Protein AF-A0A238FN17-F1 (afdb_monomer_lite)

pLDDT: mean 75.38, std 16.24, range [36.53, 96.44]

Sequence (350 aa):
MILTSVNYTFTLTLNRASLSTPISTRLWHPQGSASRASHLRPWRLDWRLFPPRLVLVKEIGHLTSSQSTTQSRDASLLDRGTVSATISVEHASGTEDELTPSKRIACDYGTWTYDDREGEFWARDRCQVGCEELCRTFEGADPLPVSFVVTVQIGEDERATHLTNDRVIDEHRVMSKTIGRLRSQYRVETRRQQDPHDVHFVFNPSDRTLYANCKILRSRSSYYERVLTSGFLDQICTISEAMHTLRIDEDRPDTFQTFATALTWVHTGLIKFNSDDPSETSPDPESIYRLADQLLLDDLCAQAFEAFPASLTPSNVVRSLFSTFSCDFTPVRDFCIHFYVSHGSLKLLE

Structure (mmCIF, N/CA/C/O backbone):
data_AF-A0A238FN17-F1
#
_entry.id   AF-A0A238FN17-F1
#
loop_
_atom_site.group_PDB
_atom_site.id
_atom_site.type_symbol
_atom_site.label_atom_id
_atom_site.label_alt_id
_atom_site.label_comp_id
_atom_site.label_asym_id
_atom_site.label_entity_id
_atom_site.label_seq_id
_atom_site.pdbx_PDB_ins_code
_atom_site.Cartn_x
_atom_site.Cartn_y
_atom_site.Cartn_z
_atom_site.occupancy
_atom_site.B_iso_or_equiv
_atom_site.auth_seq_id
_atom_site.auth_comp_id
_atom_site.auth_asym_id
_atom_site.auth_atom_id
_atom_site.pdbx_PDB_model_num
ATOM 1 N N . MET A 1 1 ? -32.753 8.722 38.097 1.00 45.25 1 MET A N 1
ATOM 2 C CA . MET A 1 1 ? -33.615 7.603 38.526 1.00 45.25 1 MET A CA 1
ATOM 3 C C . MET A 1 1 ? -33.547 7.588 40.045 1.00 45.25 1 MET A C 1
ATOM 5 O O . MET A 1 1 ? -32.441 7.547 40.564 1.00 45.25 1 MET A O 1
ATOM 9 N N . ILE A 1 2 ? -34.655 7.831 40.747 1.00 45.25 2 ILE A N 1
ATOM 10 C CA . ILE A 1 2 ? -34.652 7.893 42.218 1.00 45.25 2 ILE A CA 1
ATOM 11 C C . ILE A 1 2 ? -34.812 6.453 42.703 1.00 45.25 2 ILE A C 1
ATOM 13 O O . ILE A 1 2 ? -35.878 5.879 42.511 1.00 45.25 2 ILE A O 1
ATOM 17 N N . LEU A 1 3 ? -33.755 5.874 43.272 1.00 52.28 3 LEU A N 1
ATOM 18 C CA . LEU A 1 3 ? -33.806 4.566 43.924 1.00 52.28 3 LEU A CA 1
ATOM 19 C C . LEU A 1 3 ? -34.734 4.680 45.139 1.00 52.28 3 LEU A C 1
ATOM 21 O O . LEU A 1 3 ? -34.392 5.332 46.124 1.00 52.28 3 LEU A O 1
ATOM 25 N N . THR A 1 4 ? -35.934 4.107 45.065 1.00 64.81 4 THR A N 1
ATOM 26 C CA . THR A 1 4 ? -36.876 4.094 46.190 1.00 64.81 4 THR A CA 1
ATOM 27 C C . THR A 1 4 ? -36.745 2.776 46.941 1.00 64.81 4 THR A C 1
ATOM 29 O O . THR A 1 4 ? -37.545 1.863 46.740 1.00 64.81 4 THR A O 1
ATOM 32 N N . SER A 1 5 ? -35.724 2.651 47.789 1.00 73.25 5 SER A N 1
ATOM 33 C CA . SER A 1 5 ? -35.718 1.603 48.809 1.00 73.25 5 SER A CA 1
ATOM 34 C C . SER A 1 5 ? -36.581 2.040 49.995 1.00 73.25 5 SER A C 1
ATOM 36 O O . SER A 1 5 ? -36.622 3.216 50.365 1.00 73.25 5 SER A O 1
ATOM 38 N N . VAL A 1 6 ? -37.321 1.097 50.575 1.00 79.75 6 VAL A N 1
ATOM 39 C CA . VAL A 1 6 ? -38.110 1.318 51.792 1.00 79.75 6 VAL A CA 1
ATOM 40 C C . VAL A 1 6 ? -37.617 0.356 52.861 1.00 79.75 6 VAL A C 1
ATOM 42 O O . VAL A 1 6 ? -37.578 -0.855 52.639 1.00 79.75 6 VAL A O 1
ATOM 45 N N . ASN A 1 7 ? -37.269 0.901 54.025 1.00 81.56 7 ASN A N 1
ATOM 46 C CA . ASN A 1 7 ? -36.821 0.127 55.177 1.00 81.56 7 ASN A CA 1
ATOM 47 C C . ASN A 1 7 ? -37.987 -0.106 56.137 1.00 81.56 7 ASN A C 1
ATOM 49 O O . ASN A 1 7 ? -38.666 0.839 56.543 1.00 81.56 7 ASN A O 1
ATOM 53 N N . TYR A 1 8 ? -38.191 -1.364 56.513 1.00 82.88 8 TYR A N 1
ATOM 54 C CA . TYR A 1 8 ? -39.139 -1.787 57.534 1.00 82.88 8 TYR A CA 1
ATOM 55 C C . TYR A 1 8 ? -38.371 -2.399 58.696 1.00 82.88 8 TYR A C 1
ATOM 57 O O . TYR A 1 8 ? -37.615 -3.341 58.494 1.00 82.88 8 TYR A O 1
ATOM 65 N N . THR A 1 9 ? -38.582 -1.907 59.911 1.00 81.69 9 THR A N 1
ATOM 66 C CA . THR A 1 9 ? -37.935 -2.465 61.104 1.00 81.69 9 THR A CA 1
ATOM 67 C C . THR A 1 9 ? -38.971 -3.161 61.975 1.00 81.69 9 THR A C 1
ATOM 69 O O . THR A 1 9 ? -40.008 -2.587 62.315 1.00 81.69 9 T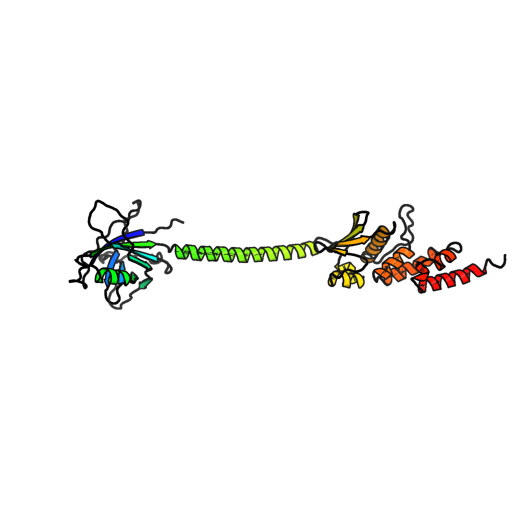HR A O 1
ATOM 72 N N . PHE A 1 10 ? -38.672 -4.406 62.330 1.00 84.25 10 PHE A N 1
ATOM 73 C CA . PHE A 1 10 ? -39.463 -5.278 63.184 1.00 84.25 10 PHE A CA 1
ATOM 74 C C . PHE A 1 10 ? -38.642 -5.634 64.421 1.00 84.25 10 PHE A C 1
ATOM 76 O O . PHE A 1 10 ? -37.441 -5.865 64.330 1.00 84.25 10 PHE A O 1
ATOM 83 N N . THR A 1 11 ? -39.283 -5.738 65.578 1.00 81.06 11 THR A N 1
ATOM 84 C CA . THR A 1 11 ? -38.668 -6.365 66.755 1.00 81.06 11 THR A CA 1
ATOM 85 C C . THR A 1 11 ? -39.180 -7.796 66.850 1.00 81.06 11 THR A C 1
ATOM 87 O O . THR A 1 11 ? -40.388 -8.012 66.810 1.00 81.06 11 THR A O 1
ATOM 90 N N . LEU A 1 12 ? -38.272 -8.765 66.938 1.00 83.31 12 LEU A N 1
ATOM 91 C CA . LEU A 1 12 ? -38.569 -10.185 67.087 1.00 83.31 12 LEU A CA 1
ATOM 92 C C . LEU A 1 12 ? -38.039 -10.660 68.439 1.00 83.31 12 LEU A C 1
ATOM 94 O O . LEU A 1 12 ? -36.832 -10.798 68.621 1.00 83.31 12 LEU A O 1
ATOM 98 N N . THR A 1 13 ? -38.934 -10.945 69.378 1.00 81.56 13 THR A N 1
ATOM 99 C CA . THR A 1 13 ? -38.563 -11.541 70.666 1.00 81.56 13 THR A CA 1
ATOM 100 C C . THR A 1 13 ? -38.803 -13.044 70.623 1.00 81.56 13 THR A C 1
ATOM 102 O O . THR A 1 13 ? -39.931 -13.499 70.420 1.00 81.56 13 THR A O 1
ATOM 105 N N . LEU A 1 14 ? -37.737 -13.822 70.816 1.00 81.19 14 LEU A N 1
ATOM 106 C CA . LEU A 1 14 ? -37.798 -15.279 70.857 1.00 81.19 14 LEU A CA 1
ATOM 107 C C . LEU A 1 14 ? -37.695 -15.762 72.306 1.00 81.19 14 LEU A C 1
ATOM 109 O O . LEU A 1 14 ? -36.810 -15.362 73.065 1.00 81.19 14 LEU A O 1
ATOM 113 N N . ASN A 1 15 ? -38.609 -16.652 72.686 1.00 80.25 15 ASN A N 1
ATOM 114 C CA . ASN A 1 15 ? -38.601 -17.326 73.977 1.00 80.25 15 ASN A CA 1
ATOM 115 C C . ASN A 1 15 ? -38.473 -18.836 73.745 1.00 80.25 15 ASN A C 1
ATOM 117 O O . ASN A 1 15 ? -39.231 -19.425 72.975 1.00 80.25 15 ASN A O 1
ATOM 121 N N . ARG A 1 16 ? -37.512 -19.467 74.427 1.00 74.75 16 ARG A N 1
ATOM 122 C CA . ARG A 1 16 ? -37.193 -20.895 74.274 1.00 74.75 16 ARG A CA 1
ATOM 123 C C . ARG A 1 16 ? -38.343 -21.792 74.719 1.00 74.75 16 ARG A C 1
ATOM 125 O O . ARG A 1 16 ? -38.491 -22.883 74.185 1.00 74.75 16 ARG A O 1
ATOM 132 N N . ALA A 1 17 ? -39.179 -21.321 75.646 1.00 73.81 17 ALA A N 1
ATOM 133 C CA . ALA A 1 17 ? -40.370 -22.040 76.091 1.00 73.81 17 ALA A CA 1
ATOM 134 C C . ALA A 1 17 ? -41.528 -21.981 75.075 1.00 73.81 17 ALA A C 1
ATOM 136 O O . ALA A 1 17 ? -42.415 -22.829 75.111 1.00 73.81 17 ALA A O 1
ATOM 137 N N . SER A 1 18 ? -41.530 -21.003 74.161 1.00 66.44 18 SER A N 1
ATOM 138 C CA . SER A 1 18 ? -42.627 -20.749 73.218 1.00 66.44 18 SER A CA 1
ATOM 139 C C . SER A 1 18 ? -42.102 -20.532 71.801 1.00 66.44 18 SER A C 1
ATOM 141 O O . SER A 1 18 ? -42.370 -19.522 71.151 1.00 66.44 18 SER A O 1
ATOM 143 N N . LEU A 1 19 ? -41.345 -21.511 71.316 1.00 64.50 19 LEU A N 1
ATOM 144 C CA . LEU A 1 19 ? -40.801 -21.531 69.961 1.00 64.50 19 LEU A CA 1
ATOM 145 C C . LEU A 1 19 ? -41.894 -21.458 68.867 1.00 64.50 19 LEU A C 1
ATOM 147 O O . LEU A 1 19 ? -41.616 -21.056 67.743 1.00 64.50 19 LEU A O 1
ATOM 151 N N . SER A 1 20 ? -43.147 -21.806 69.172 1.00 55.75 20 SER A N 1
ATOM 152 C CA . SER A 1 20 ? -44.228 -21.910 68.183 1.00 55.75 20 SER A CA 1
ATOM 153 C C . SER A 1 20 ? -44.938 -20.599 67.827 1.00 55.75 20 SER A C 1
ATOM 155 O O . SER A 1 20 ? -45.598 -20.556 66.790 1.00 55.75 20 SER A O 1
ATOM 157 N N . THR A 1 21 ? -44.826 -19.537 68.631 1.00 56.50 21 THR A N 1
ATOM 158 C CA . THR A 1 21 ? -45.567 -18.283 68.394 1.00 56.50 21 THR A CA 1
ATOM 159 C C . THR A 1 21 ? -44.722 -17.061 68.751 1.00 56.50 21 THR A C 1
ATOM 161 O O . THR A 1 21 ? -44.503 -16.820 69.941 1.00 56.50 21 THR A O 1
ATOM 164 N N . PRO A 1 22 ? -44.250 -16.274 67.764 1.00 57.53 22 PRO A N 1
ATOM 165 C CA . PRO A 1 22 ? -43.537 -15.032 68.040 1.00 57.53 22 PRO A CA 1
ATOM 166 C C . PRO A 1 22 ? -44.461 -14.042 68.758 1.00 57.53 22 PRO A C 1
ATOM 168 O O . PRO A 1 22 ? -45.602 -13.817 68.350 1.00 57.53 22 PRO A O 1
ATOM 171 N N . ILE A 1 23 ? -43.963 -13.450 69.843 1.00 54.94 23 ILE A N 1
ATOM 172 C CA . ILE A 1 23 ? -44.706 -12.476 70.642 1.00 54.94 23 ILE A CA 1
ATOM 173 C C . ILE A 1 23 ? -44.399 -11.086 70.069 1.00 54.94 23 ILE A C 1
ATOM 175 O O . ILE A 1 23 ? -43.435 -10.441 70.460 1.00 54.94 23 ILE A O 1
ATOM 179 N N . SER A 1 24 ? -45.264 -10.650 69.147 1.00 52.16 24 SER A N 1
ATOM 180 C CA . SER A 1 24 ? -45.403 -9.284 68.608 1.00 52.16 24 SER A CA 1
ATOM 181 C C . SER A 1 24 ? -44.347 -8.789 67.605 1.00 52.16 24 SER A C 1
ATOM 183 O O . SER A 1 24 ? -43.167 -8.683 67.908 1.00 52.16 24 SER A O 1
ATOM 185 N N . THR A 1 25 ? -44.818 -8.363 66.427 1.00 55.56 25 THR A N 1
ATOM 186 C CA . THR A 1 25 ? -44.086 -7.548 65.444 1.00 55.56 25 THR A CA 1
ATOM 187 C C . THR A 1 25 ? -44.683 -6.142 65.426 1.00 55.56 25 THR A C 1
ATOM 189 O O . THR A 1 25 ? -45.716 -5.915 64.796 1.00 55.56 25 THR A O 1
ATOM 192 N N . ARG A 1 26 ? -44.065 -5.178 66.119 1.00 54.59 26 ARG A N 1
ATOM 193 C CA . ARG A 1 26 ? -44.419 -3.756 65.965 1.00 54.59 26 ARG A CA 1
ATOM 194 C C . ARG A 1 26 ? -43.697 -3.200 64.738 1.00 54.59 26 ARG A C 1
ATOM 196 O O . ARG A 1 26 ? -42.472 -3.230 64.689 1.00 54.59 26 ARG A O 1
ATOM 203 N N . LEU A 1 27 ? -44.464 -2.717 63.763 1.00 60.03 27 LEU A N 1
ATOM 204 C CA . LEU A 1 27 ? -43.958 -2.011 62.587 1.00 60.03 27 LEU A CA 1
ATOM 205 C C . LEU A 1 27 ? -43.565 -0.586 62.999 1.00 60.03 27 LEU A C 1
ATOM 207 O O . LEU A 1 27 ? -44.426 0.176 63.441 1.00 60.03 27 LEU A O 1
ATOM 211 N N . TRP A 1 28 ? -42.298 -0.210 62.843 1.00 56.81 28 TRP A N 1
ATOM 212 C CA . TRP A 1 28 ? -41.909 1.200 62.910 1.00 56.81 28 TRP A CA 1
ATOM 213 C C . TRP A 1 28 ? -42.107 1.857 61.539 1.00 56.81 28 TRP A C 1
ATOM 215 O O . TRP A 1 28 ? -41.780 1.270 60.506 1.00 56.81 28 TRP A O 1
ATOM 225 N N . HIS A 1 29 ? -42.701 3.056 61.526 1.00 58.28 29 HIS A N 1
ATOM 226 C CA . HIS A 1 29 ? -42.936 3.833 60.305 1.00 58.28 29 HIS A CA 1
ATOM 227 C C . HIS A 1 29 ? -41.623 4.065 59.534 1.00 58.28 29 HIS A C 1
ATOM 229 O O . HIS A 1 29 ? -40.584 4.269 60.165 1.00 58.28 29 HIS A O 1
ATOM 235 N N . PRO A 1 30 ? -41.655 4.090 58.187 1.00 57.06 30 PRO A N 1
ATOM 236 C CA . PRO A 1 30 ? -40.466 4.357 57.390 1.00 57.06 30 PRO A CA 1
ATOM 237 C C . PRO A 1 30 ? -39.886 5.727 57.751 1.00 57.06 30 PRO A C 1
ATOM 239 O O . PRO A 1 30 ? -40.575 6.746 57.673 1.00 57.06 30 PRO A O 1
ATOM 242 N N . GLN A 1 31 ? -38.609 5.758 58.128 1.00 53.78 31 GLN A N 1
ATOM 243 C CA . GLN A 1 31 ? -37.845 6.998 58.226 1.00 53.78 31 GLN A CA 1
ATOM 244 C C . GLN A 1 31 ? -37.556 7.499 56.803 1.00 53.78 31 GLN A C 1
ATOM 246 O O . GLN A 1 31 ? -36.608 7.074 56.154 1.00 53.78 31 GLN A O 1
ATOM 251 N N . GLY A 1 32 ? -38.421 8.374 56.290 1.00 56.16 32 GLY A N 1
ATOM 252 C CA . GLY A 1 32 ? -38.275 9.016 54.985 1.00 56.16 32 GLY A CA 1
ATOM 253 C C . GLY A 1 32 ? -39.271 10.164 54.840 1.00 56.16 32 GLY A C 1
ATOM 254 O O . GLY A 1 32 ? -40.379 10.093 55.367 1.00 56.16 32 GLY A O 1
ATOM 255 N N . SER A 1 33 ? -38.869 11.252 54.176 1.00 51.12 33 SER A N 1
ATOM 256 C CA . SER A 1 33 ? -39.640 12.499 54.091 1.00 51.12 33 SER A CA 1
ATOM 257 C C . SER A 1 33 ? -41.077 12.253 53.608 1.00 51.12 33 SER A C 1
ATOM 259 O O . SER A 1 33 ? -41.319 11.849 52.468 1.00 51.12 33 SER A O 1
ATOM 261 N N . ALA A 1 34 ? -42.024 12.481 54.513 1.00 48.22 34 ALA A N 1
ATOM 262 C CA . ALA A 1 34 ? -43.421 12.116 54.385 1.00 48.22 34 ALA A CA 1
ATOM 263 C C . ALA A 1 34 ? -44.200 13.148 53.558 1.00 48.22 34 ALA A C 1
ATOM 265 O O . ALA A 1 34 ? -44.580 14.202 54.057 1.00 48.22 34 ALA A O 1
ATOM 266 N N . SER A 1 35 ? -44.497 12.827 52.299 1.00 49.47 35 SER A N 1
ATOM 267 C CA . SER A 1 35 ? -45.594 13.488 51.568 1.00 49.47 35 SER A CA 1
ATOM 268 C C . SER A 1 35 ? -46.470 12.535 50.742 1.00 49.47 35 SER A C 1
ATOM 270 O O . SER A 1 35 ? -47.445 12.970 50.138 1.00 49.47 35 SER A O 1
ATOM 272 N N . ARG A 1 36 ? -46.192 11.220 50.749 1.00 52.03 36 ARG A N 1
ATOM 273 C CA . ARG A 1 36 ? -46.950 10.209 49.974 1.00 52.03 36 ARG A CA 1
ATOM 274 C C . ARG A 1 36 ? -47.289 8.906 50.721 1.00 52.03 36 ARG A C 1
ATOM 276 O O . ARG A 1 36 ? -47.724 7.941 50.103 1.00 52.03 36 ARG A O 1
ATOM 283 N N . ALA A 1 37 ? -47.122 8.853 52.043 1.00 50.56 37 ALA A N 1
ATOM 284 C CA . ALA A 1 37 ? -47.180 7.609 52.827 1.00 50.56 37 ALA A CA 1
ATOM 285 C C . ALA A 1 37 ? -48.594 7.036 53.111 1.00 50.56 37 ALA A C 1
ATOM 287 O O . ALA A 1 37 ? -48.730 6.149 53.950 1.00 50.56 37 ALA A O 1
ATOM 288 N N . SER A 1 38 ? -49.652 7.476 52.420 1.00 50.41 38 SER A N 1
ATOM 289 C CA . SER A 1 38 ? -51.041 7.035 52.664 1.00 50.41 38 SER A CA 1
ATOM 290 C C . SER A 1 38 ? -51.363 5.600 52.211 1.00 50.41 38 SER A C 1
ATOM 292 O O . SER A 1 38 ? -52.500 5.159 52.359 1.00 50.41 38 SER A O 1
ATOM 294 N N . HIS A 1 39 ? -50.393 4.854 51.671 1.00 56.84 39 HIS A N 1
ATOM 295 C CA . HIS A 1 39 ? -50.611 3.510 51.114 1.00 56.84 39 HIS A CA 1
ATOM 296 C C . HIS A 1 39 ? -49.591 2.461 51.574 1.00 56.84 39 HIS A C 1
ATOM 298 O O . HIS A 1 39 ? -49.359 1.477 50.867 1.00 56.84 39 HIS A O 1
ATOM 304 N N . LEU A 1 40 ? -48.969 2.643 52.743 1.00 61.56 40 LEU A N 1
ATOM 305 C CA . LEU A 1 40 ? -48.105 1.604 53.302 1.00 61.56 40 LEU A CA 1
ATOM 306 C C . LEU A 1 40 ? -48.960 0.387 53.656 1.00 61.56 40 LEU A C 1
ATOM 308 O O . LEU A 1 40 ? -49.767 0.414 54.583 1.00 61.56 40 LEU A O 1
ATOM 312 N N . ARG A 1 41 ? -48.812 -0.673 52.860 1.00 66.44 41 ARG A N 1
ATOM 313 C CA . ARG A 1 41 ? -49.484 -1.943 53.116 1.00 66.44 41 ARG A CA 1
ATOM 314 C C . ARG A 1 41 ? -48.887 -2.573 54.379 1.00 66.44 41 ARG A C 1
ATOM 316 O O . ARG A 1 41 ? -47.669 -2.500 54.553 1.00 66.44 41 ARG A O 1
ATOM 323 N N . PRO A 1 42 ? -49.710 -3.185 55.244 1.00 77.62 42 PRO A N 1
ATOM 324 C CA . PRO A 1 42 ? -49.201 -3.897 56.401 1.00 77.62 42 PRO A CA 1
ATOM 325 C C . PRO A 1 42 ? -48.333 -5.074 55.942 1.00 77.62 42 PRO A C 1
ATOM 327 O O . PRO A 1 42 ? -48.708 -5.857 55.066 1.00 77.62 42 PRO A O 1
ATOM 330 N N . TRP A 1 43 ? -47.141 -5.169 56.520 1.00 81.44 43 TRP A N 1
ATOM 331 C CA . TRP A 1 43 ? -46.245 -6.306 56.365 1.00 81.44 43 TRP A CA 1
ATOM 332 C C . TRP A 1 43 ? -46.166 -7.033 57.698 1.00 81.44 43 TRP A C 1
ATOM 334 O O . TRP A 1 43 ? -46.050 -6.398 58.747 1.00 81.44 43 TRP A O 1
ATOM 344 N N . ARG A 1 44 ? -46.199 -8.361 57.646 1.00 83.56 44 ARG A N 1
ATOM 345 C CA . ARG A 1 44 ? -46.025 -9.235 58.802 1.00 83.56 44 ARG A CA 1
ATOM 346 C C . ARG A 1 44 ? -44.751 -10.043 58.637 1.00 83.56 44 ARG A C 1
ATOM 348 O O . ARG A 1 44 ? -44.465 -10.522 57.545 1.00 83.56 44 ARG A O 1
ATOM 355 N N . LEU A 1 45 ? -43.994 -10.207 59.712 1.00 85.12 45 LEU A N 1
ATOM 356 C CA . LEU A 1 45 ? -42.798 -11.039 59.730 1.00 85.12 45 LEU A CA 1
ATOM 357 C C . LEU A 1 45 ? -43.097 -12.320 60.519 1.00 85.12 45 LEU A C 1
ATOM 359 O O . LEU A 1 45 ? -43.316 -12.270 61.725 1.00 85.12 45 LEU A O 1
ATOM 363 N N . ASP A 1 46 ? -43.109 -13.460 59.834 1.00 85.06 46 ASP A N 1
ATOM 364 C CA . ASP A 1 46 ? -43.348 -14.776 60.424 1.00 85.06 46 ASP A CA 1
ATOM 365 C C . ASP A 1 46 ? -42.018 -15.507 60.646 1.00 85.06 46 ASP A C 1
ATOM 367 O O . ASP A 1 46 ? -41.195 -15.619 59.739 1.00 85.06 46 ASP A O 1
ATOM 371 N N . TRP A 1 47 ? -41.823 -16.073 61.835 1.00 85.75 47 TRP A N 1
ATOM 372 C CA . TRP A 1 47 ? -40.697 -16.960 62.137 1.00 85.75 47 TRP A CA 1
ATOM 373 C C . TRP A 1 47 ? -41.109 -18.428 61.979 1.00 85.75 47 TRP A C 1
ATOM 375 O O . TRP A 1 47 ? -42.176 -18.833 62.444 1.00 85.75 47 TRP A O 1
ATOM 385 N N . ARG A 1 48 ? -40.267 -19.249 61.343 1.00 84.44 48 ARG A N 1
ATOM 386 C CA . ARG A 1 48 ? -40.445 -20.708 61.258 1.00 84.44 48 ARG A CA 1
ATOM 387 C C . ARG A 1 48 ? -39.167 -21.399 61.702 1.00 84.44 48 ARG A C 1
ATOM 389 O O . ARG A 1 48 ? -38.101 -20.979 61.285 1.00 84.44 48 ARG A O 1
ATOM 396 N N . LEU A 1 49 ? -39.285 -22.472 62.485 1.00 81.12 49 LEU A N 1
ATOM 397 C CA . LEU A 1 49 ? -38.135 -23.223 63.013 1.00 81.12 49 LEU A CA 1
ATOM 398 C C . LEU A 1 49 ? -37.633 -24.348 62.115 1.00 81.12 49 LEU A C 1
ATOM 400 O O . LEU A 1 49 ? -36.452 -24.667 62.152 1.00 81.12 49 LEU A O 1
ATOM 404 N N . PHE A 1 50 ? -38.512 -24.962 61.324 1.00 82.94 50 PHE A N 1
ATOM 405 C CA . PHE A 1 50 ? -38.172 -26.159 60.557 1.00 82.94 50 PHE A CA 1
ATOM 406 C C . PHE A 1 50 ? -38.598 -26.007 59.086 1.00 82.94 50 PHE A C 1
ATOM 408 O O . PHE A 1 50 ? -39.785 -26.147 58.768 1.00 82.94 50 PHE A O 1
ATOM 415 N N . PRO A 1 51 ? -37.659 -25.694 58.169 1.00 84.94 51 PRO A N 1
ATOM 416 C CA . PRO A 1 51 ? -36.312 -25.155 58.431 1.00 84.94 51 PRO A CA 1
ATOM 417 C C . PRO A 1 51 ? -36.360 -23.731 59.031 1.00 84.94 51 PRO A C 1
ATOM 419 O O . PRO A 1 51 ? -37.398 -23.070 58.887 1.00 84.94 51 PRO A O 1
ATOM 422 N N . PRO A 1 52 ? -35.275 -23.257 59.680 1.00 82.50 52 PRO A N 1
ATOM 423 C CA . PRO A 1 52 ? -35.220 -21.946 60.318 1.00 82.50 52 PRO A CA 1
ATOM 424 C C . PRO A 1 52 ? -35.214 -20.813 59.291 1.00 82.50 52 PRO A C 1
ATOM 426 O O . PRO A 1 52 ? -34.255 -20.642 58.535 1.00 82.50 52 PRO A O 1
ATOM 429 N N . ARG A 1 53 ? -36.301 -20.040 59.244 1.00 85.81 53 ARG A N 1
ATOM 430 C CA . ARG A 1 53 ? -36.494 -18.968 58.258 1.00 85.81 53 ARG A CA 1
ATOM 431 C C . ARG A 1 53 ? -37.382 -17.849 58.775 1.00 85.81 53 ARG A C 1
ATOM 433 O O . ARG A 1 53 ? -38.375 -18.092 59.465 1.00 85.81 53 ARG A O 1
ATOM 440 N N . LEU A 1 54 ? -37.059 -16.638 58.340 1.00 85.50 54 LEU A N 1
ATOM 441 C CA . LEU A 1 54 ? -37.945 -15.484 58.418 1.00 85.50 54 LEU A CA 1
ATOM 442 C C . LEU A 1 54 ? -38.751 -15.387 57.127 1.00 85.50 54 LEU A C 1
ATOM 444 O O . LEU A 1 54 ? -38.205 -15.509 56.032 1.00 85.50 54 LEU A O 1
ATOM 448 N N . VAL A 1 55 ? -40.059 -15.193 57.257 1.00 84.25 55 VAL A N 1
ATOM 449 C CA . VAL A 1 55 ? -40.988 -15.063 56.139 1.00 84.25 55 VAL A CA 1
ATOM 450 C C . VAL A 1 55 ? -41.687 -13.719 56.249 1.00 84.25 55 VAL A C 1
ATOM 452 O O . VAL A 1 55 ? -42.555 -13.532 57.096 1.00 84.25 55 VAL A O 1
ATOM 455 N N . LEU A 1 56 ? -41.328 -12.781 55.381 1.00 84.81 56 LEU A N 1
ATOM 456 C CA . LEU A 1 56 ? -42.069 -11.537 55.245 1.00 84.81 56 LEU A CA 1
ATOM 457 C C . LEU A 1 56 ? -43.321 -11.803 54.405 1.00 84.81 56 LEU A C 1
ATOM 459 O O . LEU A 1 56 ? -43.234 -12.273 53.269 1.00 84.81 56 LEU A O 1
ATOM 463 N N . VAL A 1 57 ? -44.482 -11.518 54.978 1.00 83.44 57 VAL A N 1
ATOM 464 C CA . VAL A 1 57 ? -45.799 -11.725 54.387 1.00 83.44 57 VAL A CA 1
ATOM 465 C C . VAL A 1 57 ? -46.453 -10.372 54.180 1.00 83.44 57 VAL A C 1
ATOM 467 O O . VAL A 1 57 ? -46.617 -9.589 55.115 1.00 83.44 57 VAL A O 1
ATOM 470 N N . LYS A 1 58 ? -46.861 -10.103 52.945 1.00 82.12 58 LYS A N 1
ATOM 471 C CA . LYS A 1 58 ? -47.689 -8.941 52.634 1.00 82.12 58 LYS A CA 1
ATOM 472 C C . LYS A 1 58 ? -49.116 -9.207 53.095 1.00 82.12 58 LYS A C 1
ATOM 474 O O . LYS A 1 58 ? -49.765 -10.120 52.580 1.00 82.12 58 LYS A O 1
ATOM 479 N N . GLU A 1 59 ? -49.621 -8.425 54.041 1.00 76.88 59 GLU A N 1
ATOM 480 C CA . GLU A 1 59 ? -51.028 -8.509 54.415 1.00 76.88 59 GLU A CA 1
ATOM 481 C C . GLU A 1 59 ? -51.857 -7.752 53.378 1.00 76.88 59 GLU A C 1
ATOM 483 O O . GLU A 1 59 ? -51.767 -6.533 53.206 1.00 76.88 59 GLU A O 1
ATOM 488 N N . ILE A 1 60 ? -52.670 -8.499 52.636 1.00 73.56 60 ILE A N 1
ATOM 489 C CA . ILE A 1 60 ? -53.726 -7.908 51.827 1.00 73.56 60 ILE A CA 1
ATOM 490 C C . ILE A 1 60 ? -54.833 -7.561 52.815 1.00 73.56 60 ILE A C 1
ATOM 492 O O . ILE A 1 60 ? -55.531 -8.450 53.297 1.00 73.56 60 ILE A O 1
ATOM 496 N N . GLY A 1 61 ? -54.935 -6.281 53.179 1.00 65.38 61 GLY A N 1
ATOM 497 C CA . GLY A 1 61 ? -56.006 -5.814 54.053 1.00 65.38 61 GLY A CA 1
ATOM 498 C C . GLY A 1 61 ? -57.362 -6.265 53.512 1.00 65.38 61 GLY A C 1
ATOM 499 O O . GLY A 1 61 ? -57.591 -6.208 52.302 1.00 65.38 61 GLY A O 1
ATOM 500 N N . HIS A 1 62 ? -58.245 -6.723 54.403 1.00 56.00 62 HIS A N 1
ATOM 501 C CA . HIS A 1 62 ? -59.637 -7.014 54.078 1.00 56.00 62 HIS A CA 1
ATOM 502 C C . HIS A 1 62 ? -60.290 -5.737 53.543 1.00 56.00 62 HIS A C 1
ATOM 504 O O . HIS A 1 62 ? -60.783 -4.909 54.307 1.00 56.00 62 HIS A O 1
ATOM 510 N N . LEU A 1 63 ? -60.284 -5.559 52.223 1.00 54.31 63 LEU A N 1
ATOM 511 C CA . LEU A 1 63 ? -61.204 -4.640 51.581 1.00 54.31 63 LEU A CA 1
ATOM 512 C C . LEU A 1 63 ? -62.589 -5.225 51.847 1.00 54.31 63 LEU A C 1
ATOM 514 O O . LEU A 1 63 ? -62.958 -6.263 51.298 1.00 54.31 63 LEU A O 1
ATOM 518 N N . THR A 1 64 ? -63.309 -4.616 52.785 1.00 47.94 64 THR A N 1
ATOM 519 C CA . THR A 1 64 ? -64.703 -4.938 53.067 1.00 47.94 64 THR A CA 1
ATOM 520 C C . THR A 1 64 ? -65.464 -4.919 51.743 1.00 47.94 64 THR A C 1
ATOM 522 O O . THR A 1 64 ? -65.371 -3.973 50.962 1.00 47.94 64 THR A O 1
ATOM 525 N N . SER A 1 65 ? -66.151 -6.019 51.441 1.00 48.00 65 SER A N 1
ATOM 526 C CA . SER A 1 65 ? -66.643 -6.365 50.103 1.00 48.00 65 SER A CA 1
ATOM 527 C C . SER A 1 65 ? -67.851 -5.540 49.626 1.00 48.00 65 SER A C 1
ATOM 529 O O . SER A 1 65 ? -68.732 -6.078 48.961 1.00 48.00 65 SER A O 1
ATOM 531 N N . SER A 1 66 ? -67.949 -4.256 49.969 1.00 44.47 66 SER A N 1
ATOM 532 C CA . SER A 1 66 ? -69.107 -3.419 49.629 1.00 44.47 66 SER A CA 1
ATOM 533 C C . SER A 1 66 ? -68.874 -2.415 48.497 1.00 44.47 66 SER A C 1
ATOM 535 O O . SER A 1 66 ? -69.779 -1.645 48.192 1.00 44.47 66 SER A O 1
ATOM 537 N N . GLN A 1 67 ? -67.724 -2.431 47.815 1.00 44.81 67 GLN A N 1
ATOM 538 C CA . GLN A 1 67 ? -67.506 -1.603 46.618 1.00 44.81 67 GLN A CA 1
ATOM 539 C C . GLN A 1 67 ? -66.964 -2.425 45.446 1.00 44.81 67 GLN A C 1
ATOM 541 O O . GLN A 1 67 ? -65.807 -2.323 45.047 1.00 44.81 67 GLN A O 1
ATOM 546 N N . SER A 1 68 ? -67.832 -3.255 44.872 1.00 48.31 68 SER A N 1
ATOM 547 C CA . SER A 1 68 ? -67.615 -3.864 43.564 1.00 48.31 68 SER A CA 1
ATOM 548 C C . SER A 1 68 ? -68.032 -2.888 42.462 1.00 48.31 68 SER A C 1
ATOM 550 O O . SER A 1 68 ? -69.179 -2.912 42.031 1.00 48.31 68 SER A O 1
ATOM 552 N N . THR A 1 69 ? -67.107 -2.060 41.977 1.00 44.97 69 THR A N 1
ATOM 553 C CA . THR A 1 69 ? -67.183 -1.540 40.600 1.00 44.97 69 THR A CA 1
ATOM 554 C C . THR A 1 69 ? -65.814 -1.041 40.147 1.00 44.97 69 THR A C 1
ATOM 556 O O . THR A 1 69 ? -65.296 -0.056 40.663 1.00 44.97 69 THR A O 1
ATOM 559 N N . THR A 1 70 ? -65.250 -1.741 39.155 1.00 50.66 70 THR A N 1
ATOM 560 C CA . THR A 1 70 ? -64.159 -1.282 38.272 1.00 50.66 70 THR A CA 1
ATOM 561 C C . THR A 1 70 ? -62.901 -0.757 38.971 1.00 50.66 70 THR A C 1
ATOM 563 O O . THR A 1 70 ? -62.506 0.390 38.782 1.00 50.66 70 THR A O 1
ATOM 566 N N . GLN A 1 71 ? -62.207 -1.619 39.722 1.00 43.12 71 GLN A N 1
ATOM 567 C CA . GLN A 1 71 ? -60.787 -1.392 39.997 1.00 43.12 71 GLN A CA 1
ATOM 568 C C . GLN A 1 71 ? -59.938 -1.962 38.859 1.00 43.12 71 GLN A C 1
ATOM 570 O O . GLN A 1 71 ? -59.908 -3.164 38.600 1.00 43.12 71 GLN A O 1
ATOM 575 N N . SER A 1 72 ? -59.307 -1.016 38.168 1.00 39.09 72 SER A N 1
ATOM 576 C CA . SER A 1 72 ? -58.225 -1.147 37.201 1.00 39.09 72 SER A CA 1
ATOM 577 C C . SER A 1 72 ? -57.267 -2.293 37.528 1.00 39.09 72 SER A C 1
ATOM 579 O O . SER A 1 72 ? -56.845 -2.477 38.671 1.00 39.09 72 SER A O 1
ATOM 581 N N . ARG A 1 73 ? -56.882 -3.025 36.480 1.00 42.53 73 ARG A N 1
ATOM 582 C CA . ARG A 1 73 ? -55.794 -4.010 36.424 1.00 42.53 73 ARG A CA 1
ATOM 583 C C . ARG A 1 73 ? -54.414 -3.348 36.627 1.00 42.53 73 ARG A C 1
ATOM 585 O O . ARG A 1 73 ? -53.473 -3.660 35.910 1.00 42.53 73 ARG A O 1
ATOM 592 N N . ASP A 1 74 ? -54.245 -2.500 37.639 1.00 36.53 74 ASP A N 1
ATOM 593 C CA . ASP A 1 74 ? -52.940 -1.968 38.070 1.00 36.53 74 ASP A CA 1
ATOM 594 C C . ASP A 1 74 ? -52.166 -3.000 38.913 1.00 36.53 74 ASP A C 1
ATOM 596 O O . ASP A 1 74 ? -51.604 -2.716 39.969 1.00 36.53 74 ASP A O 1
ATOM 600 N N . ALA A 1 75 ? -52.145 -4.247 38.437 1.00 43.00 75 ALA A N 1
ATOM 601 C CA . ALA A 1 75 ? -51.340 -5.334 38.986 1.00 43.00 75 ALA A CA 1
ATOM 602 C C . ALA A 1 75 ? -49.931 -5.392 38.357 1.00 43.00 75 ALA A C 1
ATOM 604 O O . ALA A 1 75 ? -49.233 -6.388 38.516 1.00 43.00 75 ALA A O 1
ATOM 605 N N . SER A 1 76 ? -49.501 -4.349 37.639 1.00 41.97 76 SER A N 1
ATOM 606 C CA . SER A 1 76 ? -48.280 -4.357 36.820 1.00 41.97 76 SER A CA 1
ATOM 607 C C . SER A 1 76 ? -47.103 -3.545 37.374 1.00 41.97 76 SER A C 1
ATOM 609 O O . SER A 1 76 ? -46.142 -3.327 36.649 1.00 41.97 76 SER A O 1
ATOM 611 N N . LEU A 1 77 ? -47.139 -3.080 38.628 1.00 43.50 77 LEU A N 1
ATOM 612 C CA . LEU A 1 77 ? -46.053 -2.246 39.183 1.00 43.50 77 LEU A CA 1
ATOM 613 C C . LEU A 1 77 ? -44.959 -3.008 39.942 1.00 43.50 77 LEU A C 1
ATOM 615 O O . LEU A 1 77 ? -43.951 -2.417 40.310 1.00 43.50 77 LEU A O 1
ATOM 619 N N . LEU A 1 78 ? -45.126 -4.312 40.145 1.00 48.50 78 LEU A N 1
ATOM 620 C CA . LEU A 1 78 ? -44.013 -5.195 40.479 1.00 48.50 78 LEU A CA 1
ATOM 621 C C . LEU A 1 78 ? -43.757 -6.027 39.234 1.00 48.50 78 LEU A C 1
ATOM 623 O O . LEU A 1 78 ? -44.307 -7.119 39.077 1.00 48.50 78 LEU A O 1
ATOM 627 N N . ASP A 1 79 ? -42.994 -5.445 38.308 1.00 45.88 79 ASP A N 1
ATOM 628 C CA . ASP A 1 79 ? -42.397 -6.207 37.223 1.00 45.88 79 ASP A CA 1
ATOM 629 C C . ASP A 1 79 ? -41.724 -7.433 37.853 1.00 45.88 79 ASP A C 1
ATOM 631 O O . ASP A 1 79 ? -41.043 -7.329 38.876 1.00 45.88 79 ASP A O 1
ATOM 635 N N . ARG A 1 80 ? -42.021 -8.621 37.324 1.00 52.12 80 ARG A N 1
ATOM 636 C CA . ARG A 1 80 ? -41.782 -9.922 37.982 1.00 52.12 80 ARG A CA 1
ATOM 637 C C . ARG A 1 80 ? -40.299 -10.234 38.242 1.00 52.12 80 ARG A C 1
ATOM 639 O O . ARG A 1 80 ? -39.987 -11.307 38.753 1.00 52.12 80 ARG A O 1
ATOM 646 N N . GLY A 1 81 ? -39.392 -9.325 37.907 1.00 48.97 81 GLY A N 1
ATOM 647 C CA . GLY A 1 81 ? -37.973 -9.418 38.188 1.00 48.97 81 GLY A CA 1
ATOM 648 C C . GLY A 1 81 ? -37.526 -8.368 39.200 1.00 48.97 81 GLY A C 1
ATOM 649 O O . GLY A 1 81 ? -37.622 -7.171 38.956 1.00 48.97 81 GLY A O 1
ATOM 650 N N . THR A 1 82 ? -36.848 -8.829 40.250 1.00 53.22 82 THR A N 1
ATOM 651 C CA . THR A 1 82 ? -35.801 -8.070 40.966 1.00 53.22 82 THR A CA 1
ATOM 652 C C . THR A 1 82 ? -36.204 -7.068 42.053 1.00 53.22 82 THR A C 1
ATOM 654 O O . THR A 1 82 ? -35.441 -6.154 42.353 1.00 53.22 82 THR A O 1
ATOM 657 N N . VAL A 1 83 ? -37.317 -7.269 42.766 1.00 56.28 83 VAL A N 1
ATOM 658 C CA . VAL A 1 83 ? -37.395 -6.690 44.123 1.00 56.28 83 VAL A CA 1
ATOM 659 C C . VAL A 1 83 ? -36.628 -7.592 45.076 1.00 56.28 83 VAL A C 1
ATOM 661 O O . VAL A 1 83 ? -37.074 -8.698 45.380 1.00 56.28 83 VAL A O 1
ATOM 664 N N . SER A 1 84 ? -35.474 -7.126 45.541 1.00 63.41 84 SER A N 1
ATOM 665 C CA . SER A 1 84 ? -34.708 -7.819 46.575 1.00 63.41 84 SER A CA 1
ATOM 666 C C . SER A 1 84 ? -35.159 -7.341 47.953 1.00 63.41 84 SER A C 1
ATOM 668 O O . SER A 1 84 ? -35.511 -6.172 48.139 1.00 63.41 84 SER A O 1
ATOM 670 N N . ALA A 1 85 ? -35.203 -8.262 48.914 1.00 66.19 85 ALA A N 1
ATOM 671 C CA . ALA A 1 85 ? -35.350 -7.911 50.317 1.00 66.19 85 ALA A CA 1
ATOM 672 C C . ALA A 1 85 ? -34.066 -8.296 51.042 1.00 66.19 85 ALA A C 1
ATOM 674 O O . ALA A 1 85 ? -33.716 -9.477 51.078 1.00 66.19 85 ALA A O 1
ATOM 675 N N . THR A 1 86 ? -33.386 -7.308 51.612 1.00 70.75 86 THR A N 1
ATOM 676 C CA . THR A 1 86 ? -32.235 -7.546 52.484 1.00 70.75 86 THR A CA 1
ATOM 677 C C . THR A 1 86 ? -32.726 -7.536 53.920 1.00 70.75 86 THR A C 1
ATOM 679 O O . THR A 1 86 ? -33.279 -6.531 54.365 1.00 70.75 86 THR A O 1
ATOM 682 N N . ILE A 1 87 ? -32.525 -8.637 54.644 1.00 69.88 87 ILE A N 1
ATOM 683 C CA . ILE A 1 87 ? -32.865 -8.723 56.067 1.00 69.88 87 ILE A CA 1
ATOM 684 C C . ILE A 1 87 ? -31.582 -8.623 56.888 1.00 69.88 87 ILE A C 1
ATOM 686 O O . ILE A 1 87 ? -30.704 -9.471 56.759 1.00 69.88 87 ILE A O 1
ATOM 690 N N . SER A 1 88 ? -31.450 -7.593 57.722 1.00 73.31 88 SER A N 1
ATOM 691 C CA . SER A 1 88 ? -30.422 -7.526 58.762 1.00 73.31 88 SER A CA 1
ATOM 692 C C . SER A 1 88 ? -31.028 -7.853 60.116 1.00 73.31 88 SER A C 1
ATOM 694 O O . SER A 1 88 ? -32.116 -7.388 60.451 1.00 73.31 88 SER A O 1
ATOM 696 N N . VAL A 1 89 ? -30.319 -8.672 60.889 1.00 73.25 89 VAL A N 1
ATOM 697 C CA . VAL A 1 89 ? -30.712 -9.026 62.253 1.00 73.25 89 VAL A CA 1
ATOM 698 C C . VAL A 1 89 ? -29.638 -8.557 63.217 1.00 73.25 89 VAL A C 1
ATOM 700 O O . VAL A 1 89 ? -28.463 -8.895 63.060 1.00 73.25 89 VAL A O 1
ATOM 703 N N . GLU A 1 90 ? -30.061 -7.797 64.213 1.00 79.62 90 GLU A N 1
ATOM 704 C CA . GLU A 1 90 ? -29.222 -7.186 65.234 1.00 79.62 90 GLU A CA 1
ATOM 705 C C . GLU 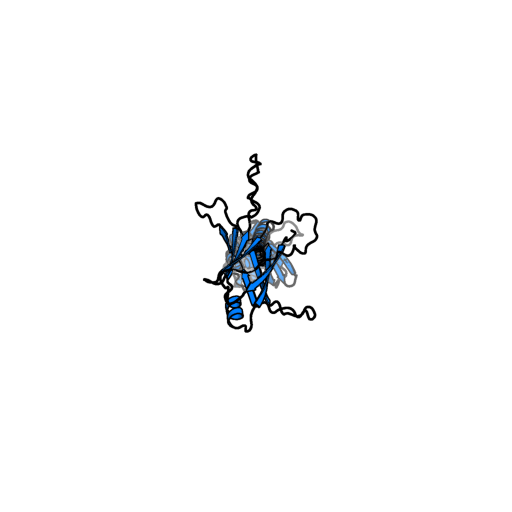A 1 90 ? -29.713 -7.592 66.625 1.00 79.62 90 GLU A C 1
ATOM 707 O O . GLU A 1 90 ? -30.915 -7.739 66.854 1.00 79.62 90 GLU A O 1
ATOM 712 N N . HIS A 1 91 ? -28.794 -7.789 67.569 1.00 75.94 91 HIS A N 1
ATOM 713 C CA . HIS A 1 91 ? -29.154 -8.064 68.959 1.00 75.94 91 HIS A CA 1
ATOM 714 C C . HIS A 1 91 ? -29.644 -6.777 69.635 1.00 75.94 91 HIS A C 1
ATOM 716 O O . HIS A 1 91 ? -28.952 -5.762 69.588 1.00 75.94 91 HIS A O 1
ATOM 722 N N . ALA A 1 92 ? -30.793 -6.814 70.312 1.00 70.12 92 ALA A N 1
ATOM 723 C CA . ALA A 1 92 ? -31.233 -5.705 71.153 1.00 70.12 92 ALA A CA 1
ATOM 724 C C . ALA A 1 92 ? -30.463 -5.765 72.484 1.00 70.12 92 ALA A C 1
ATOM 726 O O . ALA A 1 92 ? -30.885 -6.426 73.431 1.00 70.12 92 ALA A O 1
ATOM 727 N N . SER A 1 93 ? -29.270 -5.169 72.552 1.00 67.12 93 SER A N 1
ATOM 728 C CA . SER A 1 93 ? -28.528 -5.051 73.813 1.00 67.12 93 SER A CA 1
ATOM 729 C C . SER A 1 93 ? -29.237 -4.064 74.742 1.00 67.12 93 SER A C 1
ATOM 731 O O . SER A 1 93 ? -29.445 -2.904 74.392 1.00 67.12 93 SER A O 1
ATOM 733 N N . GLY A 1 94 ? -29.642 -4.541 75.918 1.00 60.47 94 GLY A N 1
ATOM 734 C CA . GLY A 1 94 ? -30.349 -3.745 76.913 1.00 60.47 94 GLY A CA 1
ATOM 735 C C . GLY A 1 94 ? -29.409 -2.846 77.707 1.00 60.47 94 GLY A C 1
ATOM 736 O O . GLY A 1 94 ? -28.738 -3.334 78.602 1.00 60.47 94 GLY A O 1
ATOM 737 N N . THR A 1 95 ? -29.410 -1.561 77.361 1.00 55.09 95 THR A N 1
ATOM 738 C CA . THR A 1 95 ? -29.378 -0.354 78.214 1.00 55.09 95 THR A CA 1
ATOM 739 C C . THR A 1 95 ? -29.409 0.819 77.234 1.00 55.09 95 THR A C 1
ATOM 741 O O . THR A 1 95 ? -28.552 0.881 76.358 1.00 55.09 95 THR A O 1
ATOM 744 N N . GLU A 1 96 ? -30.397 1.715 77.330 1.00 57.12 96 GLU A N 1
ATOM 745 C CA . GLU A 1 96 ? -30.628 2.814 76.364 1.00 57.12 96 GLU A CA 1
ATOM 746 C C . GLU A 1 96 ? -29.443 3.797 76.202 1.00 57.12 96 GLU A C 1
ATOM 748 O O . GLU A 1 96 ? -29.469 4.618 75.289 1.00 57.12 96 GLU A O 1
ATOM 753 N N . ASP A 1 97 ? -28.393 3.692 77.025 1.00 49.09 97 ASP A N 1
ATOM 754 C CA . ASP A 1 97 ? -27.348 4.715 77.165 1.00 49.09 97 ASP A CA 1
ATOM 755 C C . ASP A 1 97 ? -26.015 4.453 76.435 1.00 49.09 97 ASP A C 1
ATOM 757 O O . ASP A 1 97 ? -25.134 5.308 76.475 1.00 49.09 97 ASP A O 1
ATOM 761 N N . GLU A 1 98 ? -25.833 3.342 75.710 1.00 46.19 98 GLU A N 1
ATOM 762 C CA . GLU A 1 98 ? -24.591 3.137 74.941 1.00 46.19 98 GLU A CA 1
ATOM 763 C C . GLU A 1 98 ? -24.853 2.480 73.576 1.00 46.19 98 GLU A C 1
ATOM 765 O O . GLU A 1 98 ? -24.848 1.259 73.411 1.00 46.19 98 GLU A O 1
ATOM 770 N N . LEU A 1 99 ? -25.098 3.328 72.568 1.00 43.25 99 LEU A N 1
ATOM 771 C CA . LEU A 1 99 ? -25.238 2.970 71.151 1.00 43.25 99 LEU A CA 1
ATOM 772 C C . LEU A 1 99 ? -23.895 2.492 70.573 1.00 43.25 99 LEU A C 1
ATOM 774 O O . LEU A 1 99 ? -23.274 3.160 69.745 1.00 43.25 99 LEU A O 1
ATOM 778 N N . THR A 1 100 ? -23.433 1.318 70.993 1.00 49.94 100 THR A N 1
ATOM 779 C CA . THR A 1 100 ? -22.475 0.565 70.182 1.00 49.94 100 THR A CA 1
ATOM 780 C C . THR A 1 100 ? -23.239 -0.087 69.027 1.00 49.94 100 THR A C 1
ATOM 782 O O . THR A 1 100 ? -24.308 -0.659 69.251 1.00 49.94 100 THR A O 1
ATOM 785 N N . PRO A 1 101 ? -22.760 0.025 67.773 1.00 52.72 101 PRO A N 1
ATOM 786 C CA . PRO A 1 101 ? -23.419 -0.608 66.641 1.00 52.72 101 PRO A CA 1
ATOM 787 C C . PRO A 1 101 ? -23.450 -2.118 66.878 1.00 52.72 101 PRO A C 1
ATOM 789 O O . PRO A 1 101 ? -22.415 -2.778 66.998 1.00 52.72 101 PRO A O 1
ATOM 792 N N . SER A 1 102 ? -24.662 -2.643 66.999 1.00 63.03 102 SER A N 1
ATOM 793 C CA . SER A 1 102 ? -24.963 -4.054 67.192 1.00 63.03 102 SER A CA 1
ATOM 794 C C . SER A 1 102 ? -24.278 -4.898 66.106 1.00 63.03 102 SER A C 1
ATOM 796 O O . SER A 1 102 ? -24.219 -4.551 64.923 1.00 63.03 102 SER A O 1
ATOM 798 N N . LYS A 1 103 ? -23.711 -6.041 66.504 1.00 74.50 103 LYS A N 1
ATOM 799 C CA . LYS A 1 103 ? -23.104 -6.982 65.557 1.00 74.50 103 LYS A CA 1
ATOM 800 C C . LYS A 1 103 ? -24.206 -7.570 64.674 1.00 74.50 103 LYS A C 1
ATOM 802 O O . LYS A 1 103 ? -25.108 -8.235 65.180 1.00 74.50 103 LYS A O 1
ATOM 807 N N . ARG A 1 104 ? -24.108 -7.366 63.358 1.00 75.12 104 ARG A N 1
ATOM 808 C CA . ARG A 1 104 ? -25.000 -7.986 62.369 1.00 75.12 104 ARG A CA 1
ATOM 809 C C . ARG A 1 104 ? -24.845 -9.510 62.421 1.00 75.12 104 ARG A C 1
ATOM 811 O O . ARG A 1 104 ? -23.753 -10.019 62.185 1.00 75.12 104 ARG A O 1
ATOM 818 N N . ILE A 1 105 ? -25.928 -10.209 62.752 1.00 73.00 105 ILE A N 1
ATOM 819 C CA . ILE A 1 105 ? -25.954 -11.666 62.981 1.00 73.00 105 ILE A CA 1
ATOM 820 C C . ILE A 1 105 ? -26.259 -12.416 61.686 1.00 73.00 105 ILE A C 1
ATOM 822 O O . ILE A 1 105 ? -25.755 -13.505 61.471 1.00 73.00 105 ILE A O 1
ATOM 826 N N . ALA A 1 106 ? -27.098 -11.840 60.825 1.00 73.12 106 ALA A N 1
ATOM 827 C CA . ALA A 1 106 ? -27.448 -12.431 59.543 1.00 73.12 106 ALA A CA 1
ATOM 828 C C . ALA A 1 106 ? -27.709 -11.344 58.493 1.00 73.12 106 ALA A C 1
ATOM 830 O O . ALA A 1 106 ? -28.165 -10.236 58.804 1.00 73.12 106 ALA A O 1
ATOM 831 N N . CYS A 1 107 ? -27.398 -11.683 57.246 1.00 75.62 107 CYS A N 1
ATOM 832 C CA . CYS A 1 107 ? -27.740 -10.935 56.047 1.00 75.62 107 CYS A CA 1
ATOM 833 C C . CYS A 1 107 ? -28.010 -11.933 54.936 1.00 75.62 107 CYS A C 1
ATOM 835 O O . CYS A 1 107 ? -27.078 -12.598 54.491 1.00 75.62 107 CYS A O 1
ATOM 837 N N . ASP A 1 108 ? -29.243 -12.011 54.464 1.00 73.44 108 ASP A N 1
ATOM 838 C CA . ASP A 1 108 ? -29.563 -12.879 53.339 1.00 73.44 108 ASP A CA 1
ATOM 839 C C . ASP A 1 108 ? -30.702 -12.275 52.499 1.00 73.44 108 ASP A C 1
ATOM 841 O O . ASP A 1 108 ? -31.412 -11.361 52.944 1.00 73.44 108 ASP A O 1
ATOM 845 N N . TYR A 1 109 ? -30.776 -12.718 51.245 1.00 69.50 109 TYR A N 1
ATOM 846 C CA . TYR A 1 109 ? -31.658 -12.199 50.210 1.00 69.50 109 TYR A CA 1
ATOM 847 C C . TYR A 1 109 ? -32.881 -13.085 50.093 1.00 69.50 109 TYR A C 1
ATOM 849 O O . TYR A 1 109 ? -32.779 -14.283 49.829 1.00 69.50 109 TYR A O 1
ATOM 857 N N . GLY A 1 110 ? -34.057 -12.488 50.243 1.00 67.31 110 GLY A N 1
ATOM 858 C CA . GLY A 1 110 ? -35.274 -13.263 50.112 1.00 67.31 110 GLY A CA 1
ATOM 859 C C . GLY A 1 110 ? -35.769 -13.360 48.674 1.00 67.31 110 GLY A C 1
ATOM 860 O O . GLY A 1 110 ? -35.744 -12.394 47.910 1.00 67.31 110 GLY A O 1
ATOM 861 N N . THR A 1 111 ? -36.239 -14.550 48.306 1.00 67.06 111 THR A N 1
ATOM 862 C CA . THR A 1 111 ? -36.928 -14.791 47.035 1.00 67.06 111 THR A CA 1
ATOM 863 C C . THR A 1 111 ? -38.432 -14.672 47.226 1.00 67.06 111 THR A C 1
ATOM 865 O O . THR A 1 111 ? -39.004 -15.230 48.167 1.00 67.06 111 THR A O 1
ATOM 868 N N . TRP A 1 112 ? -39.080 -13.940 46.320 1.00 74.44 112 TRP A N 1
ATOM 869 C CA . TRP A 1 112 ? -40.532 -13.832 46.298 1.00 74.44 112 TRP A CA 1
ATOM 870 C C . TRP A 1 112 ? -41.142 -15.117 45.755 1.00 74.44 112 TRP A C 1
ATOM 872 O O . TRP A 1 112 ? -40.842 -15.552 44.646 1.00 74.44 112 TRP A O 1
ATOM 882 N N . THR A 1 113 ? -42.020 -15.717 46.547 1.00 77.06 113 THR A N 1
ATOM 883 C CA . THR A 1 113 ? -42.814 -16.878 46.155 1.00 77.06 113 THR A CA 1
ATOM 884 C C . THR A 1 113 ? -44.286 -16.503 46.171 1.00 77.06 113 THR A C 1
ATOM 886 O O . THR A 1 113 ? -44.755 -15.823 47.087 1.00 77.06 113 THR A O 1
ATOM 889 N N . TYR A 1 114 ? -44.994 -16.941 45.135 1.00 73.19 114 TYR A N 1
ATOM 890 C CA . TYR A 1 114 ? -46.441 -16.834 45.026 1.00 73.19 114 TYR A CA 1
ATOM 891 C C . TYR A 1 114 ? -47.040 -18.155 45.511 1.00 73.19 114 TYR A C 1
ATOM 893 O O . TYR A 1 114 ? -46.774 -19.202 44.922 1.00 73.19 114 TYR A O 1
ATOM 901 N N . ASP A 1 115 ? -47.778 -18.122 46.620 1.00 71.50 115 ASP A N 1
ATOM 902 C CA . ASP A 1 115 ? -48.467 -19.304 47.148 1.00 71.50 115 ASP A CA 1
ATOM 903 C C . ASP A 1 115 ? -49.921 -19.276 46.665 1.00 71.50 115 ASP A C 1
ATOM 905 O O . ASP A 1 115 ? -50.742 -18.546 47.223 1.00 71.50 115 ASP A O 1
ATOM 909 N N . ASP A 1 116 ? -50.210 -20.036 45.607 1.00 64.38 116 ASP A N 1
ATOM 910 C CA . ASP A 1 116 ? -51.552 -20.208 45.039 1.00 64.38 116 ASP A CA 1
ATOM 911 C C . ASP A 1 116 ? -52.192 -21.477 45.613 1.00 64.38 116 ASP A C 1
ATOM 913 O O . ASP A 1 116 ? -52.317 -22.507 44.949 1.00 64.38 116 ASP A O 1
ATOM 917 N N . ARG A 1 117 ? -52.490 -21.472 46.915 1.00 63.97 117 ARG A N 1
ATOM 918 C CA . ARG A 1 117 ? -53.216 -22.598 47.512 1.00 63.97 117 ARG A CA 1
ATOM 919 C C . ARG A 1 117 ? -54.690 -22.482 47.154 1.00 63.97 117 ARG A C 1
ATOM 921 O O . ARG A 1 117 ? -55.399 -21.647 47.714 1.00 63.97 117 ARG A O 1
ATOM 928 N N . GLU A 1 118 ? -55.132 -23.361 46.258 1.00 48.06 118 GLU A N 1
ATOM 929 C CA . GLU A 1 118 ? -56.536 -23.566 45.900 1.00 48.06 118 GLU A CA 1
ATOM 930 C C . GLU A 1 118 ? -57.407 -23.666 47.166 1.00 48.06 118 GLU A C 1
ATOM 932 O O . GLU A 1 118 ? -57.312 -24.621 47.937 1.00 48.06 118 GLU A O 1
ATOM 937 N N . GLY A 1 119 ? -58.236 -22.646 47.405 1.00 58.56 119 GLY A N 1
ATOM 938 C CA . GLY A 1 119 ? -59.213 -22.612 48.500 1.00 58.56 119 GLY A CA 1
ATOM 939 C C . GLY A 1 119 ? -59.132 -21.387 49.415 1.00 58.56 119 GLY A C 1
ATOM 940 O O . GLY A 1 119 ? -60.146 -21.018 50.006 1.00 58.56 119 GLY A O 1
ATOM 941 N N . GLU A 1 120 ? -57.989 -20.700 49.492 1.00 53.34 120 GLU A N 1
ATOM 942 C CA . GLU A 1 120 ? -57.885 -19.391 50.152 1.00 53.34 120 GLU A CA 1
ATOM 943 C C . GLU A 1 120 ? -57.790 -18.297 49.081 1.00 53.34 120 GLU A C 1
ATOM 945 O O . GLU A 1 120 ? -56.815 -18.218 48.347 1.00 53.34 120 GLU A O 1
ATOM 950 N N . PHE A 1 121 ? -58.803 -17.430 48.990 1.00 50.72 121 PHE A N 1
ATOM 951 C CA . PHE A 1 121 ? -58.956 -16.377 47.965 1.00 50.72 121 PHE A CA 1
ATOM 952 C C . PHE A 1 121 ? -57.875 -15.267 47.966 1.00 50.72 121 PHE A C 1
ATOM 954 O O . PHE A 1 121 ? -58.085 -14.196 47.397 1.00 50.72 121 PHE A O 1
ATOM 961 N N . TRP A 1 122 ? -56.719 -15.476 48.598 1.00 55.50 122 TRP A N 1
ATOM 962 C CA . TRP A 1 122 ? -55.728 -14.429 48.831 1.00 55.50 122 TRP A CA 1
ATOM 963 C C . TRP A 1 122 ? -54.323 -14.927 48.518 1.00 55.50 122 TRP A C 1
ATOM 965 O O . TRP A 1 122 ? -53.659 -15.550 49.347 1.00 55.50 122 TRP A O 1
ATOM 975 N N . ALA A 1 123 ? -53.839 -14.577 47.333 1.00 53.62 123 ALA A N 1
ATOM 976 C CA . ALA A 1 123 ? -52.436 -14.723 46.997 1.00 53.62 123 ALA A CA 1
ATOM 977 C C . ALA A 1 123 ? -51.563 -13.916 47.966 1.00 53.62 123 ALA A C 1
ATOM 979 O O . ALA A 1 123 ? -51.744 -12.708 48.108 1.00 53.62 123 ALA A O 1
ATOM 980 N N . ARG A 1 124 ? -50.604 -14.560 48.635 1.00 66.81 124 ARG A N 1
ATOM 981 C CA . ARG A 1 124 ? -49.649 -13.866 49.511 1.00 66.81 124 ARG A CA 1
ATOM 982 C C . ARG A 1 124 ? -48.281 -13.830 48.850 1.00 66.81 124 ARG A C 1
ATOM 984 O O . ARG A 1 124 ? -47.672 -14.879 48.658 1.00 66.81 124 ARG A O 1
ATOM 991 N N . ASP A 1 125 ? -47.788 -12.624 48.588 1.00 70.81 125 ASP A N 1
ATOM 992 C CA . ASP A 1 125 ? -46.379 -12.400 48.273 1.00 70.81 125 ASP A CA 1
ATOM 993 C C . ASP A 1 125 ? -45.563 -12.759 49.527 1.00 70.81 125 ASP A C 1
ATOM 995 O O . ASP A 1 125 ? -45.737 -12.138 50.585 1.00 70.81 125 ASP A O 1
ATOM 999 N N . ARG A 1 126 ? -44.714 -13.789 49.432 1.00 78.12 126 ARG A N 1
ATOM 1000 C CA . ARG A 1 126 ? -43.848 -14.227 50.535 1.00 78.12 126 ARG A CA 1
ATOM 1001 C C . ARG A 1 126 ? -42.389 -14.089 50.172 1.00 78.12 126 ARG A C 1
ATOM 1003 O O . ARG A 1 126 ? -41.964 -14.646 49.166 1.00 78.12 126 ARG A O 1
ATOM 1010 N N . CYS A 1 127 ? -41.629 -13.449 51.046 1.00 79.62 127 CYS A N 1
ATOM 1011 C CA . CYS A 1 127 ? -40.185 -13.339 50.936 1.00 79.62 127 CYS A CA 1
ATOM 1012 C C . CYS A 1 127 ? -39.538 -14.156 52.062 1.00 79.62 127 CYS A C 1
ATOM 1014 O O . CYS A 1 127 ? -39.839 -13.914 53.230 1.00 79.62 127 CYS A O 1
ATOM 1016 N N . GLN A 1 128 ? -38.734 -15.167 51.722 1.00 81.19 128 GLN A N 1
ATOM 1017 C CA . GLN A 1 128 ? -38.142 -16.097 52.696 1.00 81.19 128 GLN A CA 1
ATOM 1018 C C . GLN A 1 128 ? -36.634 -15.915 52.777 1.00 81.19 128 GLN A C 1
ATOM 1020 O O . GLN A 1 128 ? -35.982 -15.910 51.740 1.00 81.19 128 GLN A O 1
ATOM 1025 N N . VAL A 1 129 ? -36.095 -15.840 53.991 1.00 79.44 129 VAL A N 1
ATOM 1026 C CA . VAL A 1 129 ? -34.658 -15.680 54.240 1.00 79.44 129 VAL A CA 1
ATOM 1027 C C . VAL A 1 129 ? -34.176 -16.761 55.199 1.00 79.44 129 VAL A C 1
ATOM 1029 O O . VAL A 1 129 ? -34.836 -17.029 56.210 1.00 79.44 129 VAL A O 1
ATOM 1032 N N . GLY A 1 130 ? -33.049 -17.400 54.873 1.00 79.62 130 GLY A N 1
ATOM 1033 C CA . GLY A 1 130 ? -32.439 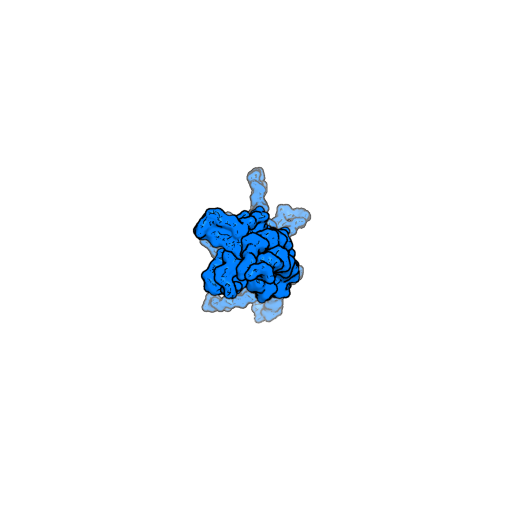-18.419 55.721 1.00 79.62 130 GLY A CA 1
ATOM 1034 C C . GLY A 1 130 ? -31.907 -17.797 57.009 1.00 79.62 130 GLY A C 1
ATOM 1035 O O . GLY A 1 130 ? -31.305 -16.728 56.996 1.00 79.62 130 GLY A O 1
ATOM 1036 N N . CYS A 1 131 ? -32.163 -18.428 58.154 1.00 82.62 131 CYS A N 1
ATOM 1037 C CA . CYS A 1 131 ? -31.818 -17.861 59.463 1.00 82.62 131 CYS A CA 1
ATOM 1038 C C . CYS A 1 131 ? -31.063 -18.850 60.358 1.00 82.62 131 CYS A C 1
ATOM 1040 O O . CYS A 1 131 ? -31.226 -18.851 61.577 1.00 82.62 131 CYS A O 1
ATOM 1042 N N . GLU A 1 132 ? -30.221 -19.694 59.763 1.00 83.81 132 GLU A N 1
ATOM 1043 C CA . GLU A 1 132 ? -29.434 -20.692 60.497 1.00 83.81 132 GLU A CA 1
ATOM 1044 C C . GLU A 1 132 ? -28.524 -20.056 61.558 1.00 83.81 132 GLU A C 1
ATOM 1046 O O . GLU A 1 132 ? -28.421 -20.557 62.676 1.00 83.81 132 GLU A O 1
ATOM 1051 N N . GLU A 1 133 ? -27.898 -18.921 61.240 1.00 79.62 133 GLU A N 1
ATOM 1052 C CA . GLU A 1 133 ? -27.002 -18.204 62.157 1.00 79.62 133 GLU A CA 1
ATOM 1053 C C . GLU A 1 133 ? -27.754 -17.563 63.336 1.00 79.62 133 GLU A C 1
ATOM 1055 O O . GLU A 1 133 ? -27.270 -17.567 64.471 1.00 79.62 133 GLU A O 1
ATOM 1060 N N . LEU A 1 134 ? -28.989 -17.109 63.096 1.00 81.69 134 LEU A N 1
ATOM 1061 C CA . LEU A 1 134 ? -29.901 -16.650 64.146 1.00 81.69 134 LEU A CA 1
ATOM 1062 C C . LEU A 1 134 ? -30.249 -17.803 65.094 1.00 81.69 134 LEU A C 1
ATOM 1064 O O . LEU A 1 134 ? -30.159 -17.635 66.307 1.00 81.69 134 LEU A O 1
ATOM 1068 N N . CYS A 1 135 ? -30.565 -18.988 64.558 1.00 83.00 135 CYS A N 1
ATOM 1069 C CA . CYS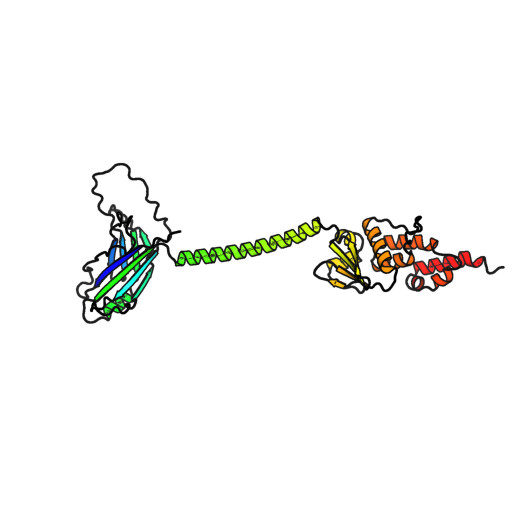 A 1 135 ? -30.814 -20.183 65.367 1.00 83.00 135 CYS A CA 1
ATOM 1070 C C . CYS A 1 135 ? -29.620 -20.564 66.239 1.00 83.00 135 CYS A C 1
ATOM 1072 O O . CYS A 1 135 ? -29.799 -20.761 67.437 1.00 83.00 135 CYS A O 1
ATOM 1074 N N . ARG A 1 136 ? -28.404 -20.594 65.681 1.00 83.44 136 ARG A N 1
ATOM 1075 C CA . ARG A 1 136 ? -27.188 -20.899 66.456 1.00 83.44 136 ARG A CA 1
ATOM 1076 C C . ARG A 1 136 ? -26.957 -19.888 67.578 1.00 83.44 136 ARG A C 1
ATOM 1078 O O . ARG A 1 136 ? -26.590 -20.265 68.686 1.00 83.44 136 ARG A O 1
ATOM 1085 N N . THR A 1 137 ? -27.204 -18.607 67.299 1.00 81.25 137 THR A N 1
ATOM 1086 C CA . THR A 1 137 ? -27.070 -17.530 68.293 1.00 81.25 137 THR A CA 1
ATOM 1087 C C . THR A 1 137 ? -28.112 -17.670 69.402 1.00 81.25 137 THR A C 1
ATOM 1089 O O . THR A 1 137 ? -27.799 -17.481 70.573 1.00 81.25 137 THR A O 1
ATOM 1092 N N . PHE A 1 138 ? -29.340 -18.046 69.047 1.00 81.19 138 PHE A N 1
ATOM 1093 C CA . PHE A 1 138 ? -30.418 -18.281 69.999 1.00 81.19 138 PHE A CA 1
ATOM 1094 C C . PHE A 1 138 ? -30.181 -19.522 70.876 1.00 81.19 138 PHE A C 1
ATOM 1096 O O . PHE A 1 138 ? -30.437 -19.480 72.075 1.00 81.19 138 PHE A O 1
ATOM 1103 N N . GLU A 1 139 ? -29.671 -20.617 70.306 1.00 84.25 139 GLU A N 1
ATOM 1104 C CA . GLU A 1 139 ? -29.373 -21.858 71.037 1.00 84.25 139 GLU A CA 1
ATOM 1105 C C . GLU A 1 139 ? -28.254 -21.692 72.074 1.00 84.25 139 GLU A C 1
ATOM 1107 O O . GLU A 1 139 ? -28.266 -22.379 73.096 1.00 84.25 139 GLU A O 1
ATOM 1112 N N . GLY A 1 140 ? -27.309 -20.780 71.823 1.00 82.75 140 GLY A N 1
ATOM 1113 C CA . GLY A 1 140 ? -26.174 -20.504 72.705 1.00 82.75 140 GLY A CA 1
ATOM 1114 C C . GLY A 1 140 ? -26.405 -19.430 73.775 1.00 82.75 140 GLY A C 1
ATOM 1115 O O . GLY A 1 140 ? -25.511 -19.211 74.589 1.00 82.75 140 GLY A O 1
ATOM 1116 N N . ALA A 1 141 ? -27.551 -18.742 73.782 1.00 81.00 141 ALA A N 1
ATOM 1117 C CA . ALA A 1 141 ? -27.816 -17.637 74.704 1.00 81.00 141 ALA A CA 1
ATOM 1118 C C . ALA A 1 141 ? -28.466 -18.115 76.019 1.00 81.00 141 ALA A C 1
ATOM 1120 O O . ALA A 1 141 ? -29.507 -18.772 76.000 1.00 81.00 141 ALA A O 1
ATOM 1121 N N . ASP A 1 142 ? -27.887 -17.727 77.160 1.00 80.75 142 ASP A N 1
ATOM 1122 C CA . ASP A 1 142 ? -28.446 -17.921 78.506 1.00 80.75 142 ASP A CA 1
ATOM 1123 C C . ASP A 1 142 ? -28.273 -16.616 79.320 1.00 80.75 142 ASP A C 1
ATOM 1125 O O . ASP A 1 142 ? -27.146 -16.110 79.357 1.00 80.75 142 ASP A O 1
ATOM 1129 N N . PRO A 1 143 ? -29.308 -16.049 79.989 1.00 69.00 143 PRO A N 1
ATOM 1130 C CA . PRO A 1 143 ? -30.721 -16.447 80.059 1.00 69.00 143 PRO A CA 1
ATOM 1131 C C . PRO A 1 143 ? -31.682 -15.565 79.214 1.00 69.00 143 PRO A C 1
ATOM 1133 O O . PRO A 1 143 ? -31.415 -14.406 78.907 1.00 69.00 143 PRO A O 1
ATOM 1136 N N . LEU A 1 144 ? -32.834 -16.141 78.851 1.00 75.19 144 LEU A N 1
ATOM 1137 C CA . LEU A 1 144 ? -33.896 -15.610 77.966 1.00 75.19 144 LEU A CA 1
ATOM 1138 C C . LEU A 1 144 ? -34.834 -14.593 78.655 1.00 75.19 144 LEU A C 1
ATOM 1140 O O . LEU A 1 144 ? -34.995 -14.676 79.873 1.00 75.19 144 LEU A O 1
ATOM 1144 N N . PRO A 1 145 ? -35.558 -13.714 77.918 1.00 79.50 145 PRO A N 1
ATOM 1145 C CA . PRO A 1 145 ? -35.780 -13.677 76.462 1.00 79.50 145 PRO A CA 1
ATOM 1146 C C . PRO A 1 145 ? -34.715 -12.910 75.663 1.00 79.50 145 PRO A C 1
ATOM 1148 O O . PRO A 1 145 ? -34.214 -11.882 76.108 1.00 79.50 145 PRO A O 1
ATOM 1151 N N . VAL A 1 146 ? -34.441 -13.369 74.435 1.00 80.06 146 VAL A N 1
ATOM 1152 C CA . VAL A 1 146 ? -33.563 -12.663 73.486 1.00 80.06 146 VAL A CA 1
ATOM 1153 C C . VAL A 1 146 ? -34.426 -11.886 72.497 1.00 80.06 146 VAL A C 1
ATOM 1155 O O . VAL A 1 146 ? -35.321 -12.453 71.861 1.00 80.06 146 VAL A O 1
ATOM 1158 N N . SER A 1 147 ? -34.170 -10.585 72.377 1.00 82.00 147 SER A N 1
ATOM 1159 C CA . SER A 1 147 ? -34.842 -9.718 71.409 1.00 82.00 147 SER A CA 1
ATOM 1160 C C . SER A 1 147 ? -33.895 -9.356 70.276 1.00 82.00 147 SER A C 1
ATOM 1162 O O . SER A 1 147 ? -32.749 -8.970 70.498 1.00 82.00 147 SER A O 1
ATOM 1164 N N . PHE A 1 148 ? -34.402 -9.465 69.057 1.00 82.69 148 PHE A N 1
ATOM 1165 C CA . PHE A 1 148 ? -33.703 -9.109 67.838 1.00 82.69 148 PHE A CA 1
ATOM 1166 C C . PHE A 1 148 ? -34.405 -7.934 67.169 1.00 82.69 148 PHE A C 1
ATOM 1168 O O . PHE A 1 148 ? -35.635 -7.871 67.130 1.00 82.69 148 PHE A O 1
ATOM 1175 N N . VAL A 1 149 ? -33.630 -7.018 66.606 1.00 82.00 149 VAL A N 1
ATOM 1176 C CA . VAL A 1 149 ? -34.128 -6.012 65.673 1.00 82.00 149 VAL A CA 1
ATOM 1177 C C . VAL A 1 149 ? -33.887 -6.551 64.271 1.00 82.00 149 VAL A C 1
ATOM 1179 O O . VAL A 1 149 ? -32.756 -6.846 63.894 1.00 82.00 149 VAL A O 1
ATOM 1182 N N . VAL A 1 150 ? -34.965 -6.736 63.520 1.00 83.00 150 VAL A N 1
ATOM 1183 C CA . VAL A 1 150 ? -34.956 -7.231 62.149 1.00 83.00 150 VAL A CA 1
ATOM 1184 C C . VAL A 1 150 ? -35.303 -6.075 61.225 1.00 83.00 150 VAL A C 1
ATOM 1186 O O . VAL A 1 150 ? -36.448 -5.627 61.198 1.00 83.00 150 VAL A O 1
ATOM 1189 N N . THR A 1 151 ? -34.340 -5.601 60.446 1.00 81.69 151 THR A N 1
ATOM 1190 C CA . THR A 1 151 ? -34.579 -4.567 59.436 1.00 81.69 151 THR A CA 1
ATOM 1191 C C . THR A 1 151 ? -34.653 -5.214 58.062 1.00 81.69 151 THR A C 1
ATOM 1193 O O . THR A 1 151 ? -33.741 -5.916 57.642 1.00 81.69 151 THR A O 1
ATOM 1196 N N . VAL A 1 152 ? -35.763 -4.994 57.364 1.00 81.88 152 VAL A N 1
ATOM 1197 C CA . VAL A 1 152 ? -36.045 -5.483 56.019 1.00 81.88 152 VAL A CA 1
ATOM 1198 C C . VAL A 1 152 ? -36.042 -4.302 55.060 1.00 81.88 152 VAL A C 1
ATOM 1200 O O . VAL A 1 152 ? -36.943 -3.463 55.089 1.00 81.88 152 VAL A O 1
ATOM 1203 N N . GLN A 1 153 ? -35.038 -4.240 54.197 1.00 81.81 153 GLN A N 1
ATOM 1204 C CA . GLN A 1 153 ? -34.953 -3.256 53.125 1.00 81.81 153 GLN A CA 1
ATOM 1205 C C . GLN A 1 153 ? -35.545 -3.855 51.854 1.00 81.81 153 GLN A C 1
ATOM 1207 O O . GLN A 1 153 ? -35.002 -4.825 51.333 1.00 81.81 153 GLN A O 1
ATOM 1212 N N . ILE A 1 154 ? -36.649 -3.288 51.363 1.00 78.56 154 ILE A N 1
ATOM 1213 C CA . ILE A 1 154 ? -37.308 -3.691 50.115 1.00 78.56 154 ILE A CA 1
ATOM 1214 C C . ILE A 1 154 ? -36.978 -2.643 49.049 1.00 78.56 154 ILE A C 1
ATOM 1216 O O . ILE A 1 154 ? -37.335 -1.474 49.208 1.00 78.56 154 ILE A O 1
ATOM 1220 N N . GLY A 1 155 ? -36.300 -3.039 47.971 1.00 76.88 155 GLY A N 1
ATOM 1221 C CA . GLY A 1 155 ? -35.912 -2.117 46.901 1.00 76.88 155 GLY A CA 1
ATOM 1222 C C . GLY A 1 155 ? -35.223 -2.788 45.714 1.00 76.88 155 GLY A C 1
ATOM 1223 O O . GLY A 1 155 ? -35.101 -4.016 45.657 1.00 76.88 155 GLY A O 1
ATOM 1224 N N . GLU A 1 156 ? -34.793 -1.962 44.757 1.00 65.38 156 GLU A N 1
ATOM 1225 C CA . GLU A 1 156 ? -33.955 -2.402 43.637 1.00 65.38 156 GLU A CA 1
ATOM 1226 C C . GLU A 1 156 ? -32.644 -2.984 44.181 1.00 65.38 156 GLU A C 1
ATOM 1228 O O . GLU A 1 156 ? -32.015 -2.410 45.071 1.00 65.38 156 GLU A O 1
ATOM 1233 N N . ASP A 1 157 ? -32.267 -4.161 43.682 1.00 63.31 157 ASP A N 1
ATOM 1234 C CA . ASP A 1 157 ? -31.028 -4.826 44.074 1.00 63.31 157 ASP A CA 1
ATOM 1235 C C . ASP A 1 157 ? -29.821 -4.014 43.582 1.00 63.31 157 ASP A C 1
ATOM 1237 O O . ASP A 1 157 ? -29.539 -3.952 42.382 1.00 63.31 157 ASP A O 1
ATOM 1241 N N . GLU A 1 158 ? -29.077 -3.409 44.509 1.00 62.44 158 GLU A N 1
ATOM 1242 C CA . GLU A 1 158 ? -27.835 -2.696 44.197 1.00 62.44 158 GLU A CA 1
ATOM 1243 C C . GLU A 1 158 ? -26.849 -3.606 43.435 1.00 62.44 158 GLU A C 1
ATOM 1245 O O . GLU A 1 158 ? -26.130 -3.145 42.546 1.00 62.44 158 GLU A O 1
ATOM 1250 N N . ARG A 1 159 ? -26.864 -4.929 43.665 1.00 62.50 159 ARG A N 1
ATOM 1251 C CA . ARG A 1 159 ? -26.027 -5.871 42.903 1.00 62.50 159 ARG A CA 1
ATOM 1252 C C . ARG A 1 159 ? -26.517 -6.077 41.477 1.00 62.50 159 ARG A C 1
ATOM 1254 O O . ARG A 1 159 ? -25.684 -6.209 40.580 1.00 62.50 159 ARG A O 1
ATOM 1261 N N . ALA A 1 160 ? -27.829 -6.061 41.246 1.00 61.19 160 ALA A N 1
ATOM 1262 C CA . ALA A 1 160 ? -28.369 -6.088 39.891 1.00 61.19 160 ALA A CA 1
ATOM 1263 C C . ALA A 1 160 ? -27.912 -4.847 39.117 1.00 61.19 160 ALA A C 1
ATOM 1265 O O . ALA A 1 160 ? -27.488 -4.985 37.973 1.00 61.19 160 ALA A O 1
ATOM 1266 N N . THR A 1 161 ? -27.872 -3.673 39.763 1.00 64.06 161 THR A N 1
ATOM 1267 C CA . THR A 1 161 ? -27.351 -2.455 39.120 1.00 64.06 161 THR A CA 1
ATOM 1268 C C . THR A 1 161 ? -25.857 -2.541 38.793 1.00 64.06 161 THR A C 1
ATOM 1270 O O . THR A 1 161 ? -25.443 -2.129 37.705 1.00 64.06 161 THR A O 1
ATOM 1273 N N . HIS A 1 162 ? -25.045 -3.149 39.666 1.00 67.38 162 HIS A N 1
ATOM 1274 C CA . HIS A 1 162 ? -23.626 -3.395 39.390 1.00 67.38 162 HIS A CA 1
ATOM 1275 C C . HIS A 1 162 ? -23.414 -4.369 38.225 1.00 67.38 162 HIS A C 1
ATOM 1277 O O . HIS A 1 162 ? -22.683 -4.046 37.293 1.00 67.38 162 HIS A O 1
ATOM 1283 N N . LEU A 1 163 ? -24.118 -5.504 38.211 1.00 71.69 163 LEU A N 1
ATOM 1284 C CA . LEU A 1 163 ? -24.018 -6.489 37.128 1.00 71.69 163 LEU A CA 1
ATOM 1285 C C . LEU A 1 163 ? -24.493 -5.926 35.782 1.00 71.69 163 LEU A C 1
ATOM 1287 O O . LEU A 1 163 ? -23.898 -6.220 34.743 1.00 71.69 163 LEU A O 1
ATOM 1291 N N . THR A 1 164 ? -25.539 -5.095 35.778 1.00 71.69 164 THR A N 1
ATOM 1292 C CA . THR A 1 164 ? -25.974 -4.411 34.554 1.00 71.69 164 THR A CA 1
ATOM 1293 C C . THR A 1 164 ? -24.949 -3.388 34.078 1.00 71.69 164 THR A C 1
ATOM 1295 O O . THR A 1 164 ? -24.706 -3.306 32.876 1.00 71.69 164 THR A O 1
ATOM 1298 N N . ASN A 1 165 ? -24.306 -2.652 34.989 1.00 73.44 165 ASN A N 1
ATOM 1299 C CA . ASN A 1 165 ? -23.266 -1.689 34.626 1.00 73.44 165 ASN A CA 1
ATOM 1300 C C . ASN A 1 165 ? -22.033 -2.383 34.045 1.00 73.44 165 ASN A C 1
ATOM 1302 O O . ASN A 1 165 ? -21.550 -1.964 32.995 1.00 73.44 165 ASN A O 1
ATOM 1306 N N . ASP A 1 166 ? -21.568 -3.468 34.664 1.00 74.38 166 ASP A N 1
ATOM 1307 C CA . ASP A 1 166 ? -20.421 -4.234 34.168 1.00 74.38 166 ASP A CA 1
ATOM 1308 C C . ASP A 1 166 ? -20.692 -4.790 32.765 1.00 74.38 166 ASP A C 1
ATOM 1310 O O . ASP A 1 166 ? -19.864 -4.655 31.861 1.00 74.38 166 ASP A O 1
ATOM 1314 N N . ARG A 1 167 ? -21.903 -5.316 32.537 1.00 78.00 167 ARG A N 1
ATOM 1315 C CA . ARG A 1 167 ? -22.329 -5.781 31.213 1.00 78.00 167 ARG A CA 1
ATOM 1316 C C . ARG A 1 167 ? -22.340 -4.657 30.175 1.00 78.00 167 ARG A C 1
ATOM 1318 O O . ARG A 1 167 ? -21.845 -4.851 29.067 1.00 78.00 167 ARG A O 1
ATOM 1325 N N . VAL A 1 168 ? -22.872 -3.483 30.519 1.00 79.12 168 VAL A N 1
ATOM 1326 C CA . VAL A 1 168 ? -22.900 -2.318 29.619 1.00 79.12 168 VAL A CA 1
ATOM 1327 C C . VAL A 1 168 ? -21.483 -1.836 29.291 1.00 79.12 168 VAL A C 1
ATOM 1329 O O . VAL A 1 168 ? -21.202 -1.489 28.143 1.00 79.12 168 VAL A O 1
ATOM 1332 N N . ILE A 1 169 ? -20.569 -1.848 30.265 1.00 82.69 169 ILE A N 1
ATOM 1333 C CA . ILE A 1 169 ? -19.164 -1.473 30.058 1.00 82.69 169 ILE A CA 1
ATOM 1334 C C . ILE A 1 169 ? -18.480 -2.454 29.098 1.00 82.69 169 ILE A C 1
ATOM 1336 O O . ILE A 1 169 ? -17.792 -2.020 28.167 1.00 82.69 169 ILE A O 1
ATOM 1340 N N . ASP A 1 170 ? -18.685 -3.759 29.277 1.00 84.88 170 ASP A N 1
ATOM 1341 C CA . ASP A 1 170 ? -18.105 -4.774 28.397 1.00 84.88 170 ASP A CA 1
ATOM 1342 C C . ASP A 1 170 ? -18.684 -4.714 26.978 1.00 84.88 170 ASP A C 1
ATOM 1344 O O . ASP A 1 170 ? -17.928 -4.743 26.000 1.00 84.88 170 ASP A O 1
ATOM 1348 N N . GLU A 1 171 ? -19.999 -4.534 26.834 1.00 88.94 171 GLU A N 1
ATOM 1349 C CA . GLU A 1 171 ? -20.644 -4.330 25.532 1.00 88.94 171 GLU A CA 1
ATOM 1350 C C . GLU A 1 171 ? -20.098 -3.069 24.838 1.00 88.94 171 GLU A C 1
ATOM 1352 O O . GLU A 1 171 ? -19.711 -3.117 23.665 1.00 88.94 171 GLU A O 1
ATOM 1357 N N . HIS A 1 172 ? -19.947 -1.959 25.569 1.00 86.94 172 HIS A N 1
ATOM 1358 C CA . HIS A 1 172 ? -19.343 -0.734 25.045 1.00 86.94 172 HIS A CA 1
ATOM 1359 C C . HIS A 1 172 ? -17.878 -0.943 24.629 1.00 86.94 172 HIS A C 1
ATOM 1361 O O . HIS A 1 172 ? -17.435 -0.422 23.598 1.00 86.94 172 HIS A O 1
ATOM 1367 N N . ARG A 1 173 ? -17.110 -1.736 25.385 1.00 89.06 173 ARG A N 1
ATOM 1368 C CA . ARG A 1 173 ? -15.719 -2.082 25.060 1.00 89.06 173 ARG A CA 1
ATOM 1369 C C . ARG A 1 173 ? -15.629 -2.900 23.773 1.00 89.06 173 ARG A C 1
ATOM 1371 O O . ARG A 1 173 ? -14.779 -2.609 22.926 1.00 89.06 173 ARG A O 1
ATOM 1378 N N . VAL A 1 174 ? -16.492 -3.901 23.601 1.00 91.00 174 VAL A N 1
ATOM 1379 C CA . VAL A 1 174 ? -16.560 -4.725 22.382 1.00 91.00 174 VAL A CA 1
ATOM 1380 C C . VAL A 1 174 ? -16.988 -3.878 21.183 1.00 91.00 174 VAL A C 1
ATOM 1382 O O . VAL A 1 174 ? -16.350 -3.930 20.125 1.00 91.00 174 VAL A O 1
ATOM 1385 N N . MET A 1 175 ? -18.007 -3.036 21.352 1.00 88.56 175 MET A N 1
ATOM 1386 C CA . MET A 1 175 ? -18.482 -2.137 20.304 1.00 88.56 175 MET A CA 1
ATOM 1387 C C . MET A 1 175 ? -17.405 -1.122 19.902 1.00 88.56 175 MET A C 1
ATOM 1389 O O . MET A 1 175 ? -17.151 -0.939 18.715 1.00 88.56 175 MET A O 1
ATOM 1393 N N . SER A 1 176 ? -16.682 -0.543 20.864 1.00 85.69 176 SER A N 1
ATOM 1394 C CA . SER A 1 176 ? -15.572 0.384 20.603 1.00 85.69 176 SER A CA 1
ATOM 1395 C C . SER A 1 176 ? -14.437 -0.276 19.817 1.00 85.69 176 SER A C 1
ATOM 1397 O O . SER A 1 176 ? -13.930 0.305 18.856 1.00 85.69 176 SER A O 1
ATOM 1399 N N . LYS A 1 177 ? -14.065 -1.517 20.164 1.00 85.44 177 LYS A N 1
ATOM 1400 C CA . LYS A 1 177 ? -13.087 -2.302 19.389 1.00 85.44 177 LYS A CA 1
ATOM 1401 C C . LYS A 1 177 ? -13.576 -2.561 17.962 1.00 85.44 177 LYS A C 1
ATOM 1403 O O . LYS A 1 177 ? -12.803 -2.424 17.015 1.00 85.44 177 LYS A O 1
ATOM 1408 N N . THR A 1 178 ? -14.855 -2.893 17.804 1.00 87.12 178 THR A N 1
ATOM 1409 C CA . THR A 1 178 ? -15.474 -3.159 16.496 1.00 87.12 178 THR A CA 1
ATOM 1410 C C . THR A 1 178 ? -15.506 -1.903 15.627 1.00 87.12 178 THR A C 1
ATOM 1412 O O . THR A 1 178 ? -15.077 -1.945 14.477 1.00 87.12 178 THR A O 1
ATOM 1415 N N . ILE A 1 179 ? -15.907 -0.760 16.192 1.00 84.00 179 ILE A N 1
ATOM 1416 C CA . ILE A 1 179 ? -15.872 0.549 15.525 1.00 84.00 179 ILE A CA 1
ATOM 1417 C C . ILE A 1 179 ? -14.436 0.924 15.146 1.00 84.00 179 ILE A C 1
ATOM 1419 O O . ILE A 1 179 ? -14.210 1.415 14.043 1.00 84.00 179 ILE A O 1
ATOM 1423 N N . GLY A 1 180 ? -13.456 0.669 16.018 1.00 80.56 180 GLY A N 1
ATOM 1424 C CA . GLY A 1 180 ? -12.038 0.871 15.712 1.00 80.56 180 GLY A CA 1
ATOM 1425 C C . GLY A 1 180 ? -11.586 0.056 14.499 1.00 80.56 180 GLY A C 1
ATOM 1426 O O . GLY A 1 180 ? -10.989 0.605 13.575 1.00 80.56 180 GLY A O 1
ATOM 1427 N N . ARG A 1 181 ? -11.945 -1.233 14.451 1.00 79.94 181 ARG A N 1
ATOM 1428 C CA . ARG A 1 181 ? -11.636 -2.124 13.322 1.00 79.94 181 ARG A CA 1
ATOM 1429 C C . ARG A 1 181 ? -12.291 -1.654 12.023 1.00 79.94 181 ARG A C 1
ATOM 1431 O O . ARG A 1 181 ? -11.608 -1.556 11.007 1.00 79.94 181 ARG A O 1
ATOM 1438 N N . LEU A 1 182 ? -13.580 -1.313 12.077 1.00 75.44 182 LEU A N 1
ATOM 1439 C CA . LEU A 1 182 ? -14.336 -0.818 10.927 1.00 75.44 182 LEU A CA 1
ATOM 1440 C C . LEU A 1 182 ? -13.774 0.507 10.416 1.00 75.44 182 LEU A C 1
ATOM 1442 O O . LEU A 1 182 ? -13.604 0.655 9.215 1.00 75.44 182 LEU A O 1
ATOM 1446 N N . ARG A 1 183 ? -13.411 1.444 11.302 1.00 69.62 183 ARG A N 1
ATOM 1447 C CA . ARG A 1 183 ? -12.767 2.710 10.916 1.00 69.62 183 ARG A CA 1
ATOM 1448 C C . ARG A 1 183 ? -11.412 2.489 10.252 1.00 69.62 183 ARG A C 1
ATOM 1450 O O . ARG A 1 183 ? -11.109 3.192 9.296 1.00 69.62 183 ARG A O 1
ATOM 1457 N N . SER A 1 184 ? -10.606 1.540 10.726 1.00 63.69 184 SER A N 1
ATOM 1458 C CA . SER A 1 184 ? -9.328 1.203 10.087 1.00 63.69 184 SER A CA 1
ATOM 1459 C C . SER A 1 184 ? -9.529 0.576 8.709 1.00 63.69 184 SER A C 1
ATOM 1461 O O . SER A 1 184 ? -8.875 0.994 7.760 1.00 63.69 184 SER A O 1
ATOM 1463 N N . GLN A 1 185 ? -10.472 -0.361 8.574 1.00 69.12 185 GLN A N 1
ATOM 1464 C CA . GLN A 1 185 ? -10.824 -0.949 7.277 1.00 69.12 185 GLN A CA 1
ATOM 1465 C C . GLN A 1 185 ? -11.358 0.107 6.309 1.00 69.12 185 GLN A C 1
ATOM 1467 O O . GLN A 1 185 ? -10.857 0.209 5.194 1.00 69.12 185 GLN A O 1
ATOM 1472 N N . TYR A 1 186 ? -12.296 0.947 6.757 1.00 59.38 186 TYR A N 1
ATOM 1473 C CA . TYR A 1 186 ? -12.816 2.046 5.950 1.00 59.38 186 TYR A CA 1
ATOM 1474 C C . TYR A 1 186 ? -11.717 3.029 5.572 1.00 59.38 186 TYR A C 1
ATOM 1476 O O . TYR A 1 186 ? -11.671 3.416 4.425 1.00 59.38 186 TYR A O 1
ATOM 1484 N N . ARG A 1 187 ? -10.797 3.397 6.475 1.00 59.09 187 ARG A N 1
ATOM 1485 C CA . ARG A 1 187 ? -9.677 4.296 6.145 1.00 59.09 187 ARG A CA 1
ATOM 1486 C C . ARG A 1 187 ? -8.745 3.715 5.090 1.00 59.09 187 ARG A C 1
ATOM 1488 O O . ARG A 1 187 ? -8.279 4.468 4.246 1.00 59.09 187 ARG A O 1
ATOM 1495 N N . VAL A 1 188 ? -8.449 2.418 5.145 1.00 54.78 188 VAL A N 1
ATOM 1496 C CA . VAL A 1 188 ? -7.618 1.751 4.133 1.00 54.78 188 VAL A CA 1
ATOM 1497 C C . VAL A 1 188 ? -8.353 1.697 2.794 1.00 54.78 188 VAL A C 1
ATOM 1499 O O . VAL A 1 188 ? -7.763 2.016 1.768 1.00 54.78 188 VAL A O 1
ATOM 1502 N N . GLU A 1 189 ? -9.645 1.374 2.808 1.00 54.38 189 GLU A N 1
ATOM 1503 C CA . GLU A 1 189 ? -10.467 1.278 1.600 1.00 54.38 189 GLU A CA 1
ATOM 1504 C C . GLU A 1 189 ? -10.744 2.653 0.972 1.00 54.38 189 GLU A C 1
ATOM 1506 O O . GLU A 1 189 ? -10.568 2.836 -0.227 1.00 54.38 189 GLU A O 1
ATOM 1511 N N . THR A 1 190 ? -11.076 3.669 1.772 1.00 51.38 190 THR A N 1
ATOM 1512 C CA . THR A 1 190 ? -11.274 5.038 1.284 1.00 51.38 190 THR A CA 1
ATOM 1513 C C . THR A 1 190 ? -9.964 5.671 0.841 1.00 51.38 190 THR A C 1
ATOM 1515 O O . THR A 1 190 ? -9.988 6.416 -0.125 1.00 51.38 190 THR A O 1
ATOM 1518 N N . ARG A 1 191 ? -8.815 5.363 1.467 1.00 47.56 191 ARG A N 1
ATOM 1519 C CA . ARG A 1 191 ? -7.504 5.809 0.952 1.00 47.56 191 ARG A CA 1
ATOM 1520 C C . ARG A 1 191 ? -7.156 5.129 -0.369 1.00 47.56 191 ARG A C 1
ATOM 1522 O O . ARG A 1 191 ? -6.727 5.817 -1.280 1.00 47.56 191 ARG A O 1
ATOM 1529 N N . ARG A 1 192 ? -7.428 3.828 -0.520 1.00 47.00 192 ARG A N 1
ATOM 1530 C CA . ARG A 1 192 ? -7.282 3.117 -1.805 1.00 47.00 192 ARG A CA 1
ATOM 1531 C C . ARG A 1 192 ? -8.191 3.660 -2.909 1.00 47.00 192 ARG A C 1
ATOM 1533 O O . ARG A 1 192 ? -7.854 3.529 -4.079 1.00 47.00 192 ARG A O 1
ATOM 1540 N N . GLN A 1 193 ? -9.339 4.233 -2.548 1.00 48.47 193 GLN A N 1
ATOM 1541 C CA . GLN A 1 193 ? -10.271 4.840 -3.501 1.00 48.47 193 GLN A CA 1
ATOM 1542 C C . GLN A 1 193 ? -10.025 6.336 -3.745 1.00 48.47 193 GLN A C 1
ATOM 1544 O O . GLN A 1 193 ? -10.460 6.845 -4.774 1.00 48.47 193 GLN A O 1
ATOM 1549 N N . GLN A 1 194 ? -9.360 7.046 -2.826 1.00 44.88 194 GLN A N 1
ATOM 1550 C CA . GLN A 1 194 ? -9.139 8.494 -2.919 1.00 44.88 194 GLN A CA 1
ATOM 1551 C C . GLN A 1 194 ? -7.725 8.885 -3.341 1.00 44.88 194 GLN A C 1
ATOM 1553 O O . GLN A 1 194 ? -7.580 9.956 -3.924 1.00 44.88 194 GLN A O 1
ATOM 1558 N N . ASP A 1 195 ? -6.711 8.052 -3.093 1.00 51.81 195 ASP A N 1
ATOM 1559 C CA . ASP A 1 195 ? -5.353 8.318 -3.559 1.00 51.81 195 ASP A CA 1
ATOM 1560 C C . ASP A 1 195 ? -5.070 7.502 -4.828 1.00 51.81 195 ASP A C 1
ATOM 1562 O O . ASP A 1 195 ? -4.887 6.283 -4.754 1.00 51.81 195 ASP A O 1
ATOM 1566 N N . PRO A 1 196 ? -5.008 8.133 -6.017 1.00 64.38 196 PRO A N 1
ATOM 1567 C CA . PRO A 1 196 ? -4.504 7.463 -7.210 1.00 64.38 196 PRO A CA 1
ATOM 1568 C C . PRO A 1 196 ? -3.038 7.032 -7.055 1.00 64.38 196 PRO A C 1
ATOM 1570 O O . PRO A 1 196 ? -2.567 6.248 -7.878 1.00 64.38 196 PRO A O 1
ATOM 1573 N N . HIS A 1 197 ? -2.335 7.477 -6.006 1.00 77.56 197 HIS A N 1
ATOM 1574 C CA . HIS A 1 197 ? -0.936 7.164 -5.757 1.00 77.56 197 HIS A CA 1
ATOM 1575 C C . HIS A 1 197 ? -0.702 6.639 -4.333 1.00 77.56 197 HIS A C 1
ATOM 1577 O O . HIS A 1 197 ? -0.605 7.403 -3.380 1.00 77.56 197 HIS A O 1
ATOM 1583 N N . ASP A 1 198 ? -0.592 5.323 -4.187 1.00 83.44 198 ASP A N 1
ATOM 1584 C CA . ASP A 1 198 ? -0.366 4.623 -2.916 1.00 83.44 198 ASP A CA 1
ATOM 1585 C C . ASP A 1 198 ? 1.079 4.110 -2.744 1.00 83.44 198 ASP A C 1
ATOM 1587 O O . ASP A 1 198 ? 1.404 3.479 -1.732 1.00 83.44 198 ASP A O 1
ATOM 1591 N N . VAL A 1 199 ? 1.951 4.407 -3.714 1.00 88.19 199 VAL A N 1
ATOM 1592 C CA . VAL A 1 199 ? 3.392 4.120 -3.700 1.00 88.19 199 VAL A CA 1
ATOM 1593 C C . VAL A 1 199 ? 4.177 5.420 -3.859 1.00 88.19 199 VAL A C 1
ATOM 1595 O O . VAL A 1 199 ? 3.871 6.239 -4.729 1.00 88.19 199 VAL A O 1
ATOM 1598 N N . HIS A 1 200 ? 5.215 5.579 -3.038 1.00 89.31 200 HIS A N 1
ATOM 1599 C CA . HIS A 1 200 ? 6.081 6.758 -3.020 1.00 89.31 200 HIS A CA 1
ATOM 1600 C C . HIS A 1 200 ? 7.511 6.341 -3.347 1.00 89.31 200 HIS A C 1
ATOM 1602 O O . HIS A 1 200 ? 8.059 5.476 -2.673 1.00 89.31 200 HIS A O 1
ATOM 1608 N N . PHE A 1 201 ? 8.134 6.971 -4.331 1.00 91.50 201 PHE A N 1
ATOM 1609 C CA . PHE A 1 201 ? 9.551 6.802 -4.632 1.00 91.50 201 PHE A CA 1
ATOM 1610 C C . PHE A 1 201 ? 10.308 8.005 -4.091 1.00 91.50 201 PHE A C 1
ATOM 1612 O O . PHE A 1 201 ? 10.089 9.107 -4.582 1.00 91.50 201 PHE A O 1
ATOM 1619 N N . VAL A 1 202 ? 11.152 7.809 -3.083 1.00 91.69 202 VAL A N 1
ATOM 1620 C CA . VAL A 1 202 ? 11.933 8.879 -2.445 1.00 91.69 202 VAL A CA 1
ATOM 1621 C C . VAL A 1 202 ? 13.384 8.753 -2.879 1.00 91.69 202 VAL A C 1
ATOM 1623 O O . VAL A 1 202 ? 13.983 7.694 -2.712 1.00 91.69 202 VAL A O 1
ATOM 1626 N N . PHE A 1 203 ? 13.931 9.824 -3.437 1.00 92.19 203 PHE A N 1
ATOM 1627 C CA . PHE A 1 203 ? 15.254 9.849 -4.046 1.00 92.19 203 PHE A CA 1
ATOM 1628 C C . PHE A 1 203 ? 16.277 10.489 -3.103 1.00 92.19 203 PHE A C 1
ATOM 1630 O O . PHE A 1 203 ? 16.103 11.632 -2.687 1.00 92.19 203 PHE A O 1
ATOM 1637 N N . ASN A 1 204 ? 17.344 9.771 -2.762 1.00 90.06 204 ASN A N 1
ATOM 1638 C CA . ASN A 1 204 ? 18.418 10.269 -1.903 1.00 90.06 204 ASN A CA 1
ATOM 1639 C C . ASN A 1 204 ? 19.615 10.724 -2.749 1.00 90.06 204 ASN A C 1
ATOM 1641 O O . ASN A 1 204 ? 20.017 9.976 -3.632 1.00 90.06 204 ASN A O 1
ATOM 1645 N N . PRO A 1 205 ? 20.269 11.861 -2.451 1.00 89.69 205 PRO A N 1
ATOM 1646 C CA . PRO A 1 205 ? 20.036 12.757 -1.318 1.00 89.69 205 PRO A CA 1
ATOM 1647 C C . PRO A 1 205 ? 19.064 13.912 -1.613 1.00 89.69 205 PRO A C 1
ATOM 1649 O O . PRO A 1 205 ? 18.885 14.762 -0.743 1.00 89.69 205 PRO A O 1
ATOM 1652 N N . SER A 1 206 ? 18.479 14.009 -2.814 1.00 89.94 206 SER A N 1
ATOM 1653 C CA . SER A 1 206 ? 17.678 15.188 -3.186 1.00 89.94 206 SER A CA 1
ATOM 1654 C C . SER A 1 206 ? 16.346 15.321 -2.438 1.00 89.94 206 SER A C 1
ATOM 1656 O O . SER A 1 206 ? 15.735 16.388 -2.489 1.00 89.94 206 SER A O 1
ATOM 1658 N N . ASP A 1 207 ? 15.893 14.252 -1.780 1.00 88.94 207 ASP A N 1
ATOM 1659 C CA . ASP A 1 207 ? 14.592 14.110 -1.112 1.00 88.94 207 ASP A CA 1
ATOM 1660 C C . ASP A 1 207 ? 13.400 14.368 -2.052 1.00 88.94 207 ASP A C 1
ATOM 1662 O O . ASP A 1 207 ? 12.269 14.651 -1.644 1.00 88.94 207 ASP A O 1
ATOM 1666 N N . ARG A 1 208 ? 13.636 14.274 -3.367 1.00 90.56 208 ARG A N 1
ATOM 1667 C CA . ARG A 1 208 ? 12.570 14.385 -4.360 1.00 90.56 208 ARG A CA 1
ATOM 1668 C C . ARG A 1 208 ? 11.690 13.149 -4.279 1.00 90.56 208 ARG A C 1
ATOM 1670 O O . ARG A 1 208 ? 12.157 12.052 -3.982 1.00 90.56 208 ARG A O 1
ATOM 1677 N N . THR A 1 209 ? 10.404 13.327 -4.567 1.00 90.38 209 THR A N 1
ATOM 1678 C CA . THR A 1 209 ? 9.423 12.243 -4.481 1.00 90.38 209 THR A CA 1
ATOM 1679 C C . THR A 1 209 ? 8.648 12.090 -5.784 1.00 90.38 209 THR A C 1
ATOM 1681 O O . THR A 1 209 ? 8.167 13.079 -6.339 1.00 90.38 209 THR A O 1
ATOM 1684 N N . LEU A 1 210 ? 8.497 10.850 -6.250 1.00 91.19 210 LEU A N 1
ATOM 1685 C CA . LEU A 1 210 ? 7.551 10.472 -7.302 1.00 91.19 210 LEU A CA 1
ATOM 1686 C C . LEU A 1 210 ? 6.435 9.605 -6.723 1.00 91.19 210 LEU A C 1
ATOM 1688 O O . LEU A 1 210 ? 6.626 8.875 -5.751 1.00 91.19 210 LEU A O 1
ATOM 1692 N N . TYR A 1 211 ? 5.267 9.688 -7.344 1.00 89.88 211 TYR A N 1
ATOM 1693 C CA . TYR A 1 211 ? 4.034 9.078 -6.866 1.00 89.88 211 TYR A CA 1
ATOM 1694 C C . TYR A 1 211 ? 3.483 8.135 -7.931 1.00 89.88 211 TYR A C 1
ATOM 1696 O O . TYR A 1 211 ? 3.382 8.507 -9.099 1.00 89.88 211 TYR A O 1
ATOM 1704 N N . ALA A 1 212 ? 3.108 6.920 -7.539 1.00 90.06 212 ALA A N 1
ATOM 1705 C CA . ALA A 1 212 ? 2.598 5.913 -8.463 1.00 90.06 212 ALA A CA 1
ATOM 1706 C C . ALA A 1 212 ? 1.515 5.044 -7.826 1.00 90.06 212 ALA A C 1
ATOM 1708 O O . ALA A 1 212 ? 1.350 5.006 -6.608 1.00 90.06 212 ALA A O 1
ATOM 1709 N N . ASN A 1 213 ? 0.786 4.327 -8.679 1.00 89.00 213 ASN A N 1
ATOM 1710 C CA . ASN A 1 213 ? -0.273 3.420 -8.264 1.00 89.00 213 ASN A CA 1
ATOM 1711 C C . ASN A 1 213 ? 0.228 1.971 -8.216 1.00 89.00 213 ASN A C 1
ATOM 1713 O O . ASN A 1 213 ? 0.643 1.429 -9.244 1.00 89.00 213 ASN A O 1
ATOM 1717 N N . CYS A 1 214 ? 0.116 1.304 -7.069 1.00 88.31 214 CYS A N 1
ATOM 1718 C CA . CYS A 1 214 ? 0.567 -0.069 -6.879 1.00 88.31 214 CYS A CA 1
ATOM 1719 C C . CYS A 1 214 ? -0.117 -1.028 -7.857 1.00 88.31 214 CYS A C 1
ATOM 1721 O O . CYS A 1 214 ? 0.538 -1.909 -8.404 1.00 88.31 214 CYS A O 1
ATOM 1723 N N . LYS A 1 215 ? -1.412 -0.840 -8.147 1.00 88.62 215 LYS A N 1
ATOM 1724 C CA . LYS A 1 215 ? -2.162 -1.708 -9.061 1.00 88.62 215 LYS A CA 1
ATOM 1725 C C . LYS A 1 215 ? -1.598 -1.617 -10.476 1.00 88.62 215 LYS A C 1
ATOM 1727 O O . LYS A 1 215 ? -1.438 -2.647 -11.125 1.00 88.62 215 LYS A O 1
ATOM 1732 N N . ILE A 1 216 ? -1.272 -0.406 -10.932 1.00 90.75 216 ILE A N 1
ATOM 1733 C CA . ILE A 1 216 ? -0.684 -0.182 -12.259 1.00 90.75 216 ILE A CA 1
ATOM 1734 C C . ILE A 1 216 ? 0.733 -0.760 -12.306 1.00 90.75 216 ILE A C 1
ATOM 1736 O O . ILE A 1 216 ? 1.021 -1.548 -13.206 1.00 90.75 216 ILE A O 1
ATOM 1740 N N . LEU A 1 217 ? 1.572 -0.456 -11.308 1.00 92.19 217 LEU A N 1
ATOM 1741 C CA . LEU A 1 217 ? 2.943 -0.970 -11.222 1.00 92.19 217 LEU A CA 1
ATOM 1742 C C . LEU A 1 217 ? 2.982 -2.505 -11.284 1.00 92.19 217 LEU A C 1
ATOM 1744 O O . LEU A 1 217 ? 3.694 -3.061 -12.115 1.00 92.19 217 LEU A O 1
ATOM 1748 N N . ARG A 1 218 ? 2.165 -3.191 -10.471 1.00 92.31 218 ARG A N 1
ATOM 1749 C CA . ARG A 1 218 ? 2.092 -4.664 -10.457 1.00 92.31 218 ARG A CA 1
ATOM 1750 C C . ARG A 1 218 ? 1.601 -5.244 -11.782 1.00 92.31 218 ARG A C 1
ATOM 1752 O O . ARG A 1 218 ? 2.068 -6.292 -12.193 1.00 92.31 218 ARG A O 1
ATOM 1759 N N . SER A 1 219 ? 0.670 -4.567 -12.459 1.00 93.38 219 SER A N 1
ATOM 1760 C CA . SER A 1 219 ? 0.138 -5.045 -13.744 1.00 93.38 219 SER A CA 1
ATOM 1761 C C . SER A 1 219 ? 1.123 -4.923 -14.909 1.00 93.38 219 SER A C 1
ATOM 1763 O O . SER A 1 219 ? 0.944 -5.591 -15.923 1.00 93.38 219 SER A O 1
ATOM 1765 N N . ARG A 1 220 ? 2.129 -4.048 -14.786 1.00 93.94 220 ARG A N 1
ATOM 1766 C CA . ARG A 1 220 ? 3.083 -3.718 -15.855 1.00 93.94 220 ARG A CA 1
ATOM 1767 C C . ARG A 1 220 ? 4.486 -4.271 -15.614 1.00 93.94 220 ARG A C 1
ATOM 1769 O O . ARG A 1 220 ? 5.270 -4.303 -16.550 1.00 93.94 220 ARG A O 1
ATOM 1776 N N . SER A 1 221 ? 4.804 -4.676 -14.386 1.00 94.62 221 SER A N 1
ATOM 1777 C CA . SER A 1 221 ? 6.131 -5.144 -13.988 1.00 94.62 221 SER A CA 1
ATOM 1778 C C . SER A 1 221 ? 6.024 -6.292 -12.991 1.00 94.62 221 SER A C 1
ATOM 1780 O O . SER A 1 221 ? 5.515 -6.129 -11.876 1.00 94.62 221 SER A O 1
ATOM 1782 N N . SER A 1 222 ? 6.593 -7.438 -13.362 1.00 92.75 222 SER A N 1
ATOM 1783 C CA . SER A 1 222 ? 6.732 -8.593 -12.468 1.00 92.75 222 SER A CA 1
ATOM 1784 C C . SER A 1 222 ? 7.687 -8.309 -11.299 1.00 92.75 222 SER A C 1
ATOM 1786 O O . SER A 1 222 ? 7.562 -8.896 -10.222 1.00 92.75 222 SER A O 1
ATOM 1788 N N . TYR A 1 223 ? 8.629 -7.374 -11.471 1.00 92.06 223 TYR A N 1
ATOM 1789 C CA . TYR A 1 223 ? 9.469 -6.875 -10.386 1.00 92.06 223 TYR A CA 1
ATOM 1790 C C . TYR A 1 223 ? 8.613 -6.188 -9.315 1.00 92.06 223 TYR A C 1
ATOM 1792 O O . TYR A 1 223 ? 8.619 -6.618 -8.159 1.00 92.06 223 TYR A O 1
ATOM 1800 N N . TYR A 1 224 ? 7.801 -5.193 -9.690 1.00 90.88 224 TYR A N 1
ATOM 1801 C CA . TYR A 1 224 ? 6.940 -4.501 -8.726 1.00 90.88 224 TYR A CA 1
ATOM 1802 C C . TYR A 1 224 ? 5.851 -5.407 -8.145 1.00 90.88 224 TYR A C 1
ATOM 1804 O O . TYR A 1 224 ? 5.487 -5.240 -6.981 1.00 90.88 224 TYR A O 1
ATOM 1812 N N . GLU A 1 225 ? 5.357 -6.392 -8.900 1.00 90.75 225 GLU A N 1
ATOM 1813 C CA . GLU A 1 225 ? 4.481 -7.436 -8.361 1.00 90.75 225 GLU A CA 1
ATOM 1814 C C . GLU A 1 225 ? 5.130 -8.178 -7.193 1.00 90.75 225 GLU A C 1
ATOM 1816 O O . GLU A 1 225 ? 4.530 -8.270 -6.117 1.00 90.75 225 GLU A O 1
ATOM 1821 N N . ARG A 1 226 ? 6.374 -8.638 -7.362 1.00 88.50 226 ARG A N 1
ATOM 1822 C CA . ARG A 1 226 ? 7.112 -9.337 -6.306 1.00 88.50 226 ARG A CA 1
ATOM 1823 C C . ARG A 1 226 ? 7.419 -8.421 -5.127 1.00 88.50 226 ARG A C 1
ATOM 1825 O O . ARG A 1 226 ? 7.079 -8.779 -3.999 1.00 88.50 226 ARG A O 1
ATOM 1832 N N . VAL A 1 227 ? 7.991 -7.242 -5.368 1.00 87.06 227 VAL A N 1
ATOM 1833 C CA . VAL A 1 227 ? 8.409 -6.294 -4.316 1.00 87.06 227 VAL A CA 1
ATOM 1834 C C . VAL A 1 227 ? 7.217 -5.848 -3.465 1.00 87.06 227 VAL A C 1
ATOM 1836 O O . VAL A 1 227 ? 7.253 -5.920 -2.238 1.00 87.06 227 VAL A O 1
ATOM 1839 N N . LEU A 1 228 ? 6.109 -5.464 -4.104 1.00 86.12 228 LEU A N 1
ATOM 1840 C CA . LEU A 1 228 ? 4.937 -4.935 -3.402 1.00 86.12 228 LEU A CA 1
ATOM 1841 C C . LEU A 1 228 ? 4.053 -6.025 -2.772 1.00 86.12 228 LEU A C 1
ATOM 1843 O O . LEU A 1 228 ? 3.147 -5.675 -2.016 1.00 86.12 228 LEU A O 1
ATOM 1847 N N . THR A 1 229 ? 4.244 -7.307 -3.102 1.00 84.06 229 THR A N 1
ATOM 1848 C CA . THR A 1 229 ? 3.452 -8.427 -2.545 1.00 84.06 229 THR A CA 1
ATOM 1849 C C . THR A 1 229 ? 4.204 -9.183 -1.456 1.00 84.06 229 THR A C 1
ATOM 1851 O O . THR A 1 229 ? 3.609 -9.562 -0.451 1.00 84.06 229 THR A O 1
ATOM 1854 N N . SER A 1 230 ? 5.506 -9.403 -1.642 1.00 73.75 230 SER A N 1
ATOM 1855 C CA . SER A 1 230 ? 6.332 -10.172 -0.706 1.00 73.75 230 SER A CA 1
ATOM 1856 C C . SER A 1 230 ? 6.843 -9.346 0.478 1.00 73.75 230 SER A C 1
ATOM 1858 O O . SER A 1 230 ? 7.252 -9.928 1.480 1.00 73.75 230 SER A O 1
ATOM 1860 N N . GLY A 1 231 ? 6.842 -8.008 0.370 1.00 64.31 231 GLY A N 1
ATOM 1861 C CA . GLY A 1 231 ? 7.476 -7.121 1.353 1.00 64.31 231 GLY A CA 1
ATOM 1862 C C . GLY A 1 231 ? 8.995 -7.305 1.441 1.00 64.31 231 GLY A C 1
ATOM 1863 O O . GLY A 1 231 ? 9.617 -6.825 2.386 1.00 64.31 231 GLY A O 1
ATOM 1864 N N . PHE A 1 232 ? 9.588 -8.032 0.491 1.00 56.47 232 PHE A N 1
ATOM 1865 C CA . PHE A 1 232 ? 11.003 -8.359 0.487 1.00 56.47 232 PHE A CA 1
ATOM 1866 C C . PHE A 1 232 ? 11.820 -7.191 -0.075 1.00 56.47 232 PHE A C 1
ATOM 1868 O O . PHE A 1 232 ? 11.426 -6.547 -1.048 1.00 56.47 232 PHE A O 1
ATOM 1875 N N . LEU A 1 233 ? 12.950 -6.923 0.574 1.00 54.94 233 LEU A N 1
ATOM 1876 C CA . LEU A 1 233 ? 13.898 -5.871 0.219 1.00 54.94 233 LEU A CA 1
ATOM 1877 C C . LEU A 1 233 ? 14.792 -6.376 -0.919 1.00 54.94 233 LEU A C 1
ATOM 1879 O O . LEU A 1 233 ? 15.448 -7.404 -0.761 1.00 54.94 233 LEU A O 1
ATOM 1883 N N . ASP A 1 234 ? 14.827 -5.654 -2.036 1.00 55.59 234 ASP A N 1
ATOM 1884 C CA . ASP A 1 234 ? 15.806 -5.868 -3.108 1.00 55.59 234 ASP A CA 1
ATOM 1885 C C . ASP A 1 234 ? 16.935 -4.829 -3.005 1.00 55.59 234 ASP A C 1
ATOM 1887 O O . ASP A 1 234 ? 16.806 -3.830 -2.296 1.00 55.59 234 ASP A O 1
ATOM 1891 N N . GLN A 1 235 ? 18.041 -5.029 -3.733 1.00 59.06 235 GLN A N 1
ATOM 1892 C CA . GLN A 1 235 ? 19.211 -4.122 -3.734 1.00 59.06 235 GLN A CA 1
ATOM 1893 C C . GLN A 1 235 ? 18.892 -2.674 -4.155 1.00 59.06 235 GLN A C 1
ATOM 1895 O O . GLN A 1 235 ? 19.707 -1.781 -3.960 1.00 59.06 235 GLN A O 1
ATOM 1900 N N . ILE A 1 236 ? 17.717 -2.451 -4.743 1.00 58.62 236 ILE A N 1
ATOM 1901 C CA . ILE A 1 236 ? 17.333 -1.217 -5.431 1.00 58.62 236 ILE A CA 1
ATOM 1902 C C . ILE A 1 236 ? 16.535 -0.292 -4.512 1.00 58.62 236 ILE A C 1
ATOM 1904 O O . ILE A 1 236 ? 16.612 0.926 -4.654 1.00 58.62 236 ILE A O 1
ATOM 1908 N N . CYS A 1 237 ? 15.738 -0.856 -3.592 1.00 56.12 237 CYS A N 1
ATOM 1909 C CA . CYS A 1 237 ? 14.851 -0.071 -2.740 1.00 56.12 237 CYS A CA 1
ATOM 1910 C C . CYS A 1 237 ? 14.628 -0.678 -1.354 1.00 56.12 237 CYS A C 1
ATOM 1912 O O . CYS A 1 237 ? 14.415 -1.880 -1.205 1.00 56.12 237 CYS A O 1
ATOM 1914 N N . THR A 1 238 ? 14.537 0.193 -0.344 1.00 58.59 238 THR A N 1
ATOM 1915 C CA . THR A 1 238 ? 14.065 -0.176 1.001 1.00 58.59 238 THR A CA 1
ATOM 1916 C C . THR A 1 238 ? 12.600 0.214 1.198 1.00 58.59 238 THR A C 1
ATOM 1918 O O . THR A 1 238 ? 12.223 1.333 0.854 1.00 58.59 238 THR A O 1
ATOM 1921 N N . ILE A 1 239 ? 11.778 -0.704 1.732 1.00 58.56 239 ILE A N 1
ATOM 1922 C CA . ILE A 1 239 ? 10.343 -0.492 2.004 1.00 58.56 239 ILE A CA 1
ATOM 1923 C C . ILE A 1 239 ? 10.145 -0.066 3.466 1.00 58.56 239 ILE A C 1
ATOM 1925 O O . ILE A 1 239 ? 10.648 -0.719 4.377 1.00 58.56 239 ILE A O 1
ATOM 1929 N N . SER A 1 240 ? 9.376 1.002 3.696 1.00 57.91 240 SER A N 1
ATOM 1930 C CA . SER A 1 240 ? 8.886 1.404 5.027 1.00 57.91 240 SER A CA 1
ATOM 1931 C C . SER A 1 240 ? 7.440 0.931 5.250 1.00 57.91 240 SER A C 1
ATOM 1933 O O . SER A 1 240 ? 6.632 0.969 4.331 1.00 57.91 240 SER A O 1
ATOM 1935 N N . GLU A 1 241 ? 7.080 0.498 6.464 1.00 55.06 241 GLU A N 1
ATOM 1936 C CA . GLU A 1 241 ? 5.769 -0.116 6.771 1.00 55.06 241 GLU A CA 1
ATOM 1937 C C . GLU A 1 241 ? 4.578 0.866 6.763 1.00 55.06 241 GLU A C 1
ATOM 1939 O O . GLU A 1 241 ? 3.422 0.445 6.699 1.00 55.06 241 GLU A O 1
ATOM 1944 N N . ALA A 1 242 ? 4.822 2.179 6.845 1.00 52.78 242 ALA A N 1
ATOM 1945 C CA . ALA A 1 242 ? 3.755 3.163 7.065 1.00 52.78 242 ALA A CA 1
ATOM 1946 C C . ALA A 1 242 ? 3.020 3.602 5.779 1.00 52.78 242 ALA A C 1
ATOM 1948 O O . ALA A 1 242 ? 1.861 4.013 5.845 1.00 52.78 242 ALA A O 1
ATOM 1949 N N . MET A 1 243 ? 3.671 3.487 4.623 1.00 60.97 243 MET A N 1
ATOM 1950 C CA . MET A 1 243 ? 3.193 3.733 3.253 1.00 60.97 243 MET A CA 1
ATOM 1951 C C . MET A 1 243 ? 4.169 2.980 2.345 1.00 60.97 243 MET A C 1
ATOM 1953 O O . MET A 1 243 ? 5.318 2.854 2.745 1.00 60.97 243 MET A O 1
ATOM 1957 N N . HIS A 1 244 ? 3.776 2.458 1.178 1.00 76.56 244 HIS A N 1
ATOM 1958 C CA . HIS A 1 244 ? 4.695 1.696 0.312 1.00 76.56 244 HIS A CA 1
ATOM 1959 C C . HIS A 1 244 ? 5.757 2.647 -0.278 1.00 76.56 244 HIS A C 1
ATOM 1961 O O . HIS A 1 244 ? 5.663 3.087 -1.420 1.00 76.56 244 HIS A O 1
ATOM 1967 N N . THR A 1 245 ? 6.725 3.040 0.545 1.00 84.69 245 THR A N 1
ATOM 1968 C CA . THR A 1 245 ? 7.771 4.002 0.236 1.00 84.69 245 THR A CA 1
ATOM 1969 C C . THR A 1 245 ? 8.999 3.227 -0.185 1.00 84.69 245 THR A C 1
ATOM 1971 O O . THR A 1 245 ? 9.537 2.472 0.617 1.00 84.69 245 THR A O 1
ATOM 1974 N N . LEU A 1 246 ? 9.420 3.426 -1.426 1.00 87.81 246 LEU A N 1
ATOM 1975 C CA . LEU A 1 246 ? 10.609 2.864 -2.038 1.00 87.81 246 LEU A CA 1
ATOM 1976 C C . LEU A 1 246 ? 11.685 3.947 -2.064 1.00 87.81 246 LEU A C 1
ATOM 1978 O O . LEU A 1 246 ? 11.501 4.993 -2.683 1.00 87.81 246 LEU A O 1
ATOM 1982 N N . ARG A 1 247 ? 12.794 3.721 -1.364 1.00 89.19 247 ARG A N 1
ATOM 1983 C CA . ARG A 1 247 ? 13.941 4.640 -1.397 1.00 89.19 247 ARG A CA 1
ATOM 1984 C C . ARG A 1 247 ? 14.885 4.280 -2.533 1.00 89.19 247 ARG A C 1
ATOM 1986 O O . ARG A 1 247 ? 15.249 3.118 -2.628 1.00 89.19 247 ARG A O 1
ATOM 1993 N N . ILE A 1 248 ? 15.276 5.253 -3.344 1.00 90.94 248 ILE A N 1
ATOM 1994 C CA . ILE A 1 248 ? 16.205 5.096 -4.467 1.00 90.94 248 ILE A CA 1
ATOM 1995 C C . ILE A 1 248 ? 17.409 5.997 -4.218 1.00 90.94 248 ILE A C 1
ATOM 1997 O O . ILE A 1 248 ? 17.238 7.170 -3.887 1.00 90.94 248 ILE A O 1
ATOM 2001 N N . ASP A 1 249 ? 18.610 5.469 -4.413 1.00 91.00 249 ASP A N 1
ATOM 2002 C CA . ASP A 1 249 ? 19.837 6.257 -4.337 1.00 91.00 249 ASP A CA 1
ATOM 2003 C C . ASP A 1 249 ? 20.143 6.892 -5.708 1.00 91.00 249 ASP A C 1
ATOM 2005 O O . ASP A 1 249 ? 20.178 6.225 -6.743 1.00 91.00 249 ASP A O 1
ATOM 2009 N N . GLU A 1 250 ? 20.315 8.213 -5.737 1.00 88.75 250 GLU A N 1
ATOM 2010 C CA . GLU A 1 250 ? 20.644 8.997 -6.930 1.00 88.75 250 GLU A CA 1
ATOM 2011 C C . GLU A 1 250 ? 22.154 9.057 -7.147 1.00 88.75 250 GLU A C 1
ATOM 2013 O O . GLU A 1 250 ? 22.779 10.117 -7.081 1.00 88.75 250 GLU A O 1
ATOM 2018 N N . ASP A 1 251 ? 22.746 7.911 -7.464 1.00 87.00 251 ASP A N 1
ATOM 2019 C CA . ASP A 1 251 ? 24.172 7.842 -7.799 1.00 87.00 251 ASP A CA 1
ATOM 2020 C C . ASP A 1 251 ? 24.503 8.617 -9.085 1.00 87.00 251 ASP A C 1
ATOM 2022 O O . ASP A 1 251 ? 25.637 9.055 -9.299 1.00 87.00 251 ASP A O 1
ATOM 2026 N N . ARG A 1 252 ? 23.502 8.802 -9.957 1.00 86.19 252 ARG A N 1
ATOM 2027 C CA . ARG A 1 252 ? 23.618 9.558 -11.207 1.00 86.19 252 ARG A CA 1
ATOM 2028 C C . ARG A 1 252 ? 22.670 10.762 -11.233 1.00 86.19 252 ARG A C 1
ATOM 2030 O O . ARG A 1 252 ? 21.528 10.639 -10.782 1.00 86.19 252 ARG A O 1
ATOM 2037 N N . PRO A 1 253 ? 23.071 11.893 -11.844 1.00 85.00 253 PRO A N 1
ATOM 2038 C CA . PRO A 1 253 ? 22.248 13.107 -11.895 1.00 85.00 253 PRO A CA 1
ATOM 2039 C C . PRO A 1 253 ? 20.954 12.944 -12.709 1.00 85.00 253 PRO A C 1
ATOM 2041 O O . PRO A 1 253 ? 20.011 13.711 -12.529 1.00 85.00 253 PRO A O 1
ATOM 2044 N N . ASP A 1 254 ? 20.892 11.952 -13.600 1.00 88.31 254 ASP A N 1
ATOM 2045 C CA . ASP A 1 254 ? 19.736 11.639 -14.440 1.00 88.31 254 ASP A CA 1
ATOM 2046 C C . ASP A 1 254 ? 18.785 10.606 -13.815 1.00 88.31 254 ASP A C 1
ATOM 2048 O O . ASP A 1 254 ? 17.727 10.340 -14.387 1.00 88.31 254 ASP A O 1
ATOM 2052 N N . THR A 1 255 ? 19.107 10.049 -12.641 1.00 90.94 255 THR A N 1
ATOM 2053 C CA . THR A 1 255 ? 18.332 8.967 -12.002 1.00 90.94 255 THR A CA 1
ATOM 2054 C C . THR A 1 255 ? 16.868 9.355 -11.821 1.00 90.94 255 THR A C 1
ATOM 2056 O O . THR A 1 255 ? 15.981 8.657 -12.313 1.00 90.94 255 THR A O 1
ATOM 2059 N N . PHE A 1 256 ? 16.594 10.506 -11.199 1.00 90.44 256 PHE A N 1
ATOM 2060 C CA . PHE A 1 256 ? 15.222 10.975 -11.008 1.00 90.44 256 PHE A CA 1
ATOM 2061 C C . PHE A 1 256 ? 14.464 11.115 -12.329 1.00 90.44 256 PHE A C 1
ATOM 2063 O O . PHE A 1 256 ? 13.322 10.677 -12.432 1.00 90.44 256 PHE A O 1
ATOM 2070 N N . GLN A 1 257 ? 15.086 11.725 -13.344 1.00 91.12 257 GLN A N 1
ATOM 2071 C CA . GLN A 1 257 ? 14.428 11.965 -14.630 1.00 91.12 257 GLN A CA 1
ATOM 2072 C C . GLN A 1 257 ? 14.155 10.652 -15.370 1.00 91.12 257 GLN A C 1
ATOM 2074 O O . GLN A 1 257 ? 13.099 10.488 -15.982 1.00 91.12 257 GLN A O 1
ATOM 2079 N N . THR A 1 258 ? 15.078 9.698 -15.264 1.00 93.56 258 THR A N 1
ATOM 2080 C CA . THR A 1 258 ? 14.952 8.354 -15.835 1.00 93.56 258 THR A CA 1
ATOM 2081 C C . THR A 1 258 ? 13.780 7.614 -15.191 1.00 93.56 258 THR A C 1
ATOM 2083 O O . THR A 1 258 ? 12.914 7.100 -15.897 1.00 93.56 258 THR A O 1
ATOM 2086 N N . PHE A 1 259 ? 13.674 7.649 -13.858 1.00 94.12 259 PHE A N 1
ATOM 2087 C CA . PHE A 1 259 ? 12.533 7.080 -13.138 1.00 94.12 259 PHE A CA 1
ATOM 2088 C C . PHE A 1 259 ? 11.219 7.798 -13.444 1.00 94.12 259 PHE A C 1
ATOM 2090 O O . PHE A 1 259 ? 10.207 7.135 -13.653 1.00 94.12 259 PHE A O 1
ATOM 2097 N N . ALA A 1 260 ? 11.213 9.131 -13.503 1.00 91.69 260 ALA A N 1
ATOM 2098 C CA . ALA A 1 260 ? 10.024 9.900 -13.861 1.00 91.69 260 ALA A CA 1
ATOM 2099 C C . ALA A 1 260 ? 9.506 9.489 -15.242 1.00 91.69 260 ALA A C 1
ATOM 2101 O O . ALA A 1 260 ? 8.329 9.167 -15.388 1.00 91.69 260 ALA A O 1
ATOM 2102 N N . THR A 1 261 ? 10.405 9.393 -16.221 1.00 92.62 261 THR A N 1
ATOM 2103 C CA . THR A 1 261 ? 10.081 8.963 -17.585 1.00 92.62 261 THR A CA 1
ATOM 2104 C C . THR A 1 261 ? 9.553 7.527 -17.610 1.00 92.62 261 THR A C 1
ATOM 2106 O O . THR A 1 261 ? 8.512 7.265 -18.214 1.00 92.62 261 THR A O 1
ATOM 2109 N N . ALA A 1 262 ? 10.219 6.598 -16.917 1.00 94.50 262 ALA A N 1
ATOM 2110 C CA . ALA A 1 262 ? 9.783 5.207 -16.839 1.00 94.50 262 ALA A CA 1
ATOM 2111 C C . ALA A 1 262 ? 8.404 5.072 -16.172 1.00 94.50 262 ALA A C 1
ATOM 2113 O O . ALA A 1 262 ? 7.552 4.336 -16.662 1.00 94.50 262 ALA A O 1
ATOM 2114 N N . LEU A 1 263 ? 8.131 5.824 -15.101 1.00 92.69 263 LEU A N 1
ATOM 2115 C CA . LEU A 1 263 ? 6.821 5.827 -14.446 1.00 92.69 263 LEU A CA 1
ATOM 2116 C C . LEU A 1 263 ? 5.737 6.437 -15.338 1.00 92.69 263 LEU A C 1
ATOM 2118 O O . LEU A 1 263 ? 4.639 5.884 -15.430 1.00 92.69 263 LEU A O 1
ATOM 2122 N N . THR A 1 264 ? 6.031 7.527 -16.050 1.00 90.56 264 THR A N 1
ATOM 2123 C CA . THR A 1 264 ? 5.116 8.078 -17.059 1.00 90.56 264 THR A CA 1
ATOM 2124 C C . THR A 1 264 ? 4.805 7.044 -18.140 1.00 90.56 264 THR A C 1
ATOM 2126 O O . THR A 1 264 ? 3.636 6.886 -18.506 1.00 90.56 264 THR A O 1
ATOM 2129 N N . TRP A 1 265 ? 5.802 6.286 -18.601 1.00 94.44 265 TRP A N 1
ATOM 2130 C CA . TRP A 1 265 ? 5.591 5.180 -19.533 1.00 94.44 265 TRP A CA 1
ATOM 2131 C C . TRP A 1 265 ? 4.744 4.061 -18.919 1.00 94.44 265 TRP A C 1
ATOM 2133 O O . TRP A 1 265 ? 3.815 3.589 -19.560 1.00 94.44 265 TRP A O 1
ATOM 2143 N N . VAL A 1 266 ? 4.959 3.677 -17.659 1.00 93.00 266 VAL A N 1
ATOM 2144 C CA . VAL A 1 266 ? 4.128 2.655 -16.994 1.00 93.00 266 VAL A CA 1
ATOM 2145 C C . VAL A 1 266 ? 2.651 3.073 -16.953 1.00 93.00 266 VAL A C 1
ATOM 2147 O O . VAL A 1 266 ? 1.755 2.245 -17.139 1.00 93.00 266 VAL A O 1
ATOM 2150 N N . HIS A 1 267 ? 2.386 4.366 -16.760 1.00 87.75 267 HIS A N 1
ATOM 2151 C CA . HIS A 1 267 ? 1.031 4.911 -16.754 1.00 87.75 267 HIS A CA 1
ATOM 2152 C C . HIS A 1 267 ? 0.408 5.033 -18.150 1.00 87.75 267 HIS A C 1
ATOM 2154 O O . HIS A 1 267 ? -0.779 4.750 -18.312 1.00 87.75 267 HIS A O 1
ATOM 2160 N N . THR A 1 268 ? 1.176 5.466 -19.149 1.00 90.12 268 THR A N 1
ATOM 2161 C CA . THR A 1 268 ? 0.640 5.861 -20.466 1.00 90.12 268 THR A CA 1
ATOM 2162 C C . THR A 1 268 ? 0.900 4.844 -21.575 1.00 90.12 268 THR A C 1
ATOM 2164 O O . THR A 1 268 ? 0.182 4.823 -22.570 1.00 90.12 268 THR A O 1
ATOM 2167 N N . GLY A 1 269 ? 1.907 3.991 -21.412 1.00 90.38 269 GLY A N 1
ATOM 2168 C CA . GLY A 1 269 ? 2.476 3.132 -22.449 1.00 90.38 269 GLY A CA 1
ATOM 2169 C C . GLY A 1 269 ? 3.289 3.883 -23.506 1.00 90.38 269 GLY A C 1
ATOM 2170 O O . GLY A 1 269 ? 3.594 3.295 -24.538 1.00 90.38 269 GLY A O 1
ATOM 2171 N N . LEU A 1 270 ? 3.594 5.169 -23.292 1.00 89.12 270 LEU A N 1
ATOM 2172 C CA . LEU A 1 270 ? 4.241 6.035 -24.275 1.00 89.12 270 LEU A CA 1
ATOM 2173 C C . LEU A 1 270 ? 5.528 6.636 -23.709 1.00 89.12 270 LEU A C 1
ATOM 2175 O O . LEU A 1 270 ? 5.560 7.112 -22.575 1.00 89.12 270 LEU A O 1
ATOM 2179 N N . ILE A 1 271 ? 6.579 6.650 -24.526 1.00 91.69 271 ILE A N 1
ATOM 2180 C CA . ILE A 1 271 ? 7.848 7.325 -24.245 1.00 91.69 271 ILE A CA 1
ATOM 2181 C C . ILE A 1 2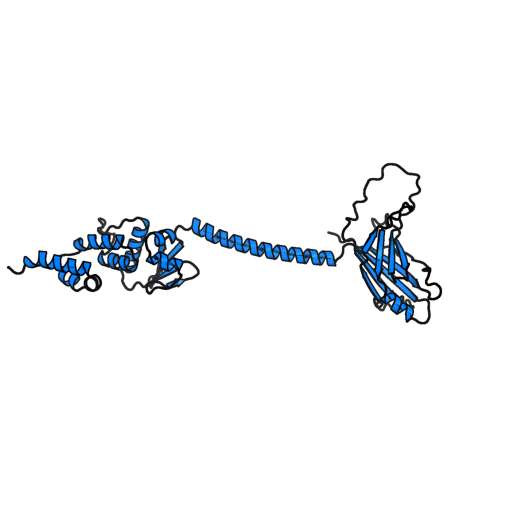71 ? 8.284 8.111 -25.480 1.00 91.69 271 ILE A C 1
ATOM 2183 O O . ILE A 1 271 ? 8.071 7.684 -26.615 1.00 91.69 271 ILE A O 1
ATOM 2187 N N . LYS A 1 272 ? 8.875 9.285 -25.257 1.00 88.06 272 LYS A N 1
ATOM 2188 C CA . LYS A 1 272 ? 9.450 10.123 -26.309 1.00 88.06 272 LYS A CA 1
ATOM 2189 C C . LYS A 1 272 ? 10.934 10.300 -26.030 1.00 88.06 272 LYS A C 1
ATOM 2191 O O . LYS A 1 272 ? 11.299 10.930 -25.045 1.00 88.06 272 LYS A O 1
ATOM 2196 N N . PHE A 1 273 ? 11.771 9.742 -26.897 1.00 86.44 273 PHE A N 1
ATOM 2197 C CA . PHE A 1 273 ? 13.228 9.892 -26.812 1.00 86.44 273 PHE A CA 1
ATOM 2198 C C . PHE A 1 273 ? 13.742 11.142 -27.531 1.00 86.44 273 PHE A C 1
ATOM 2200 O O . PHE A 1 273 ? 14.824 11.617 -27.218 1.00 86.44 273 PHE A O 1
ATOM 2207 N N . ASN A 1 274 ? 12.950 11.710 -28.443 1.00 81.81 274 ASN A N 1
ATOM 2208 C CA . ASN A 1 274 ? 13.249 12.973 -29.106 1.00 81.81 274 ASN A CA 1
ATOM 2209 C C . ASN A 1 274 ? 12.213 14.009 -28.663 1.00 81.81 274 ASN A C 1
ATOM 2211 O O . ASN A 1 274 ? 11.017 13.829 -28.902 1.00 81.81 274 ASN A O 1
ATOM 2215 N N . SER A 1 275 ? 12.679 15.056 -27.984 1.00 74.00 275 SER A N 1
ATOM 2216 C CA . SER A 1 275 ? 11.878 16.242 -27.687 1.00 74.00 275 SER A CA 1
ATOM 2217 C C . SER A 1 275 ? 12.089 17.270 -28.796 1.00 74.00 275 SER A C 1
ATOM 2219 O O . SER A 1 275 ? 13.231 17.588 -29.128 1.00 74.00 275 SER A O 1
ATOM 2221 N N . ASP A 1 276 ? 10.997 17.803 -29.346 1.00 72.19 276 ASP A N 1
ATOM 2222 C CA . ASP A 1 276 ? 11.041 18.974 -30.232 1.00 72.19 276 ASP A CA 1
ATOM 2223 C C . ASP A 1 276 ? 11.217 20.283 -29.433 1.00 72.19 276 ASP A C 1
ATOM 2225 O O . ASP A 1 276 ? 11.527 21.330 -30.006 1.00 72.19 276 ASP A O 1
ATOM 2229 N N . ASP A 1 277 ? 11.019 20.238 -28.109 1.00 71.06 277 ASP A N 1
ATOM 2230 C CA . ASP A 1 277 ? 11.161 21.379 -27.211 1.00 71.06 277 ASP A CA 1
ATOM 2231 C C . ASP A 1 277 ? 12.607 21.468 -26.681 1.00 71.06 277 ASP A C 1
ATOM 2233 O O . ASP A 1 277 ? 13.055 20.568 -25.962 1.00 71.06 277 ASP A O 1
ATOM 2237 N N . PRO A 1 278 ? 13.347 22.554 -26.979 1.00 63.50 278 PRO A N 1
ATOM 2238 C CA . PRO A 1 278 ? 14.725 22.738 -26.525 1.00 63.50 278 PRO A CA 1
ATOM 2239 C C . PRO A 1 278 ? 14.863 22.920 -25.004 1.00 63.50 278 PRO A C 1
ATOM 2241 O O . PRO A 1 278 ? 15.986 22.925 -24.500 1.00 63.50 278 PRO A O 1
ATOM 2244 N N . SER A 1 279 ? 13.760 23.112 -24.273 1.00 63.06 279 SER A N 1
ATOM 2245 C CA . SER A 1 279 ? 13.753 23.247 -22.811 1.00 63.06 279 SER A CA 1
ATOM 2246 C C . SER A 1 279 ? 13.526 21.929 -22.061 1.00 63.06 279 SER A C 1
ATOM 2248 O O . SER A 1 279 ? 13.773 21.869 -20.854 1.00 63.06 279 SER A O 1
ATOM 2250 N N . GLU A 1 280 ? 13.101 20.870 -22.756 1.00 65.31 280 GLU A N 1
ATOM 2251 C CA . GLU A 1 280 ? 12.812 19.564 -22.164 1.00 65.31 280 GLU A CA 1
ATOM 2252 C C . GLU A 1 280 ? 13.983 18.602 -22.409 1.00 65.31 280 GLU A C 1
ATOM 2254 O O . GLU A 1 280 ? 14.314 18.259 -23.545 1.00 65.31 280 GLU A O 1
ATOM 2259 N N . THR A 1 281 ? 14.644 18.168 -21.334 1.00 69.69 281 THR A N 1
ATOM 2260 C CA . THR A 1 281 ? 15.759 17.218 -21.425 1.00 69.69 281 THR A CA 1
ATOM 2261 C C . THR A 1 281 ? 15.236 15.864 -21.896 1.00 69.69 281 THR A C 1
ATOM 2263 O O . THR A 1 281 ? 14.538 15.171 -21.152 1.00 69.69 281 THR A O 1
ATOM 2266 N N . SER A 1 282 ? 15.584 15.470 -23.122 1.00 79.62 282 SER A N 1
ATOM 2267 C CA . SER A 1 282 ? 15.238 14.154 -23.659 1.00 79.62 282 SER A CA 1
ATOM 2268 C C . SER A 1 282 ? 15.845 13.040 -22.798 1.00 79.62 282 SER A C 1
ATOM 2270 O O . SER A 1 282 ? 17.024 13.136 -22.437 1.00 79.62 282 SER A O 1
ATOM 2272 N N . PRO A 1 283 ? 15.086 11.979 -22.477 1.00 87.12 283 PRO A N 1
ATOM 2273 C CA . PRO A 1 283 ? 15.612 10.867 -21.702 1.00 87.12 283 PRO A CA 1
ATOM 2274 C C . PRO A 1 283 ? 16.694 10.138 -22.503 1.00 87.12 283 PRO A C 1
ATOM 2276 O O . PRO A 1 283 ? 16.501 9.828 -23.678 1.00 87.12 283 PRO A O 1
ATOM 2279 N N . ASP A 1 284 ? 17.824 9.850 -21.859 1.00 91.19 284 ASP A N 1
ATOM 2280 C CA . ASP A 1 284 ? 18.899 9.073 -22.471 1.00 91.19 284 ASP A CA 1
ATOM 2281 C C . ASP A 1 284 ? 18.431 7.620 -22.699 1.00 91.19 284 ASP A C 1
ATOM 2283 O O . ASP A 1 284 ? 18.069 6.943 -21.725 1.00 91.19 284 ASP A O 1
ATOM 2287 N N . PRO A 1 285 ? 18.411 7.117 -23.951 1.00 92.94 285 PRO A N 1
ATOM 2288 C CA . PRO A 1 285 ? 17.952 5.761 -24.244 1.00 92.94 285 PRO A CA 1
ATOM 2289 C C . PRO A 1 285 ? 18.744 4.685 -23.496 1.00 92.94 285 PRO A C 1
ATOM 2291 O O . PRO A 1 285 ? 18.163 3.686 -23.078 1.00 92.94 285 PRO A O 1
ATOM 2294 N N . GLU A 1 286 ? 20.047 4.895 -23.272 1.00 93.31 286 GLU A N 1
ATOM 2295 C CA . GLU A 1 286 ? 20.885 3.968 -22.503 1.00 93.31 286 GLU A CA 1
ATOM 2296 C C . GLU A 1 286 ? 20.431 3.892 -21.034 1.00 93.31 286 GLU A C 1
ATOM 2298 O O . GLU A 1 286 ? 20.202 2.794 -20.517 1.00 93.31 286 GLU A O 1
ATOM 2303 N N . SER A 1 287 ? 20.254 5.034 -20.360 1.00 93.00 287 SER A N 1
ATOM 2304 C CA . SER A 1 287 ? 19.743 5.071 -18.981 1.00 93.00 287 SER A CA 1
ATOM 2305 C C . SER A 1 287 ? 18.365 4.424 -18.841 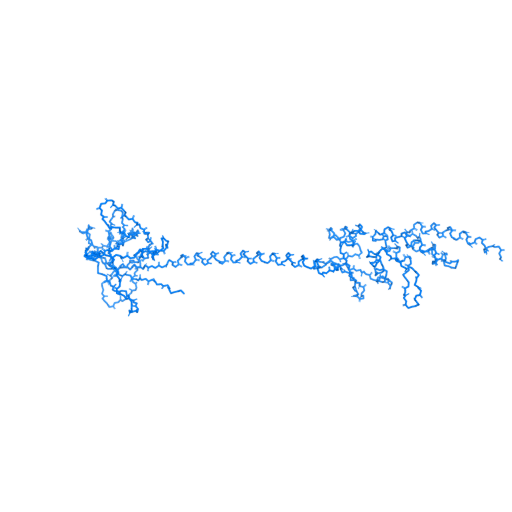1.00 93.00 287 SER A C 1
ATOM 2307 O O . SER A 1 287 ? 18.146 3.652 -17.904 1.00 93.00 287 SER A O 1
ATOM 2309 N N . ILE A 1 288 ? 17.446 4.694 -19.776 1.00 95.56 288 ILE A N 1
ATOM 2310 C CA . ILE A 1 288 ? 16.107 4.090 -19.762 1.00 95.56 288 ILE A CA 1
ATOM 2311 C C . ILE A 1 288 ? 16.187 2.582 -19.979 1.00 95.56 288 ILE A C 1
ATOM 2313 O O . ILE A 1 288 ? 15.506 1.852 -19.267 1.00 95.56 288 ILE A O 1
ATOM 2317 N N . TYR A 1 289 ? 17.025 2.106 -20.905 1.00 95.94 289 TYR A N 1
ATOM 2318 C CA . TYR A 1 289 ? 17.193 0.673 -21.144 1.00 95.94 289 TYR A CA 1
ATOM 2319 C C . TYR A 1 289 ? 17.683 -0.045 -19.883 1.00 95.94 289 TYR A C 1
ATOM 2321 O O . TYR A 1 289 ? 17.092 -1.043 -19.477 1.00 95.94 289 TYR A O 1
ATOM 2329 N N . ARG A 1 290 ? 18.731 0.486 -19.233 1.00 94.31 290 ARG A N 1
ATOM 2330 C CA . ARG A 1 290 ? 19.275 -0.077 -17.985 1.00 94.31 290 ARG A CA 1
ATOM 2331 C C . ARG A 1 290 ? 18.212 -0.151 -16.894 1.00 94.31 290 ARG A C 1
ATOM 2333 O O . ARG A 1 290 ? 18.073 -1.181 -16.241 1.00 94.31 290 ARG A O 1
ATOM 2340 N N . LEU A 1 291 ? 17.458 0.935 -16.710 1.00 95.12 291 LEU A N 1
ATOM 2341 C CA . LEU A 1 291 ? 16.407 0.982 -15.702 1.00 95.12 291 LEU A CA 1
ATOM 2342 C C . LEU A 1 291 ? 15.266 0.012 -16.033 1.00 95.12 291 LEU A C 1
ATOM 2344 O O . LEU A 1 291 ? 14.766 -0.673 -15.147 1.00 95.12 291 LEU A O 1
ATOM 2348 N N . ALA A 1 292 ? 14.848 -0.049 -17.295 1.00 96.00 292 ALA A N 1
ATOM 2349 C CA . ALA A 1 292 ? 13.781 -0.933 -17.738 1.00 96.00 292 ALA A CA 1
ATOM 2350 C C . ALA A 1 292 ? 14.148 -2.408 -17.531 1.00 96.00 292 ALA A C 1
ATOM 2352 O O . ALA A 1 292 ? 13.316 -3.161 -17.030 1.00 96.00 292 ALA A O 1
ATOM 2353 N N . ASP A 1 293 ? 15.393 -2.792 -17.823 1.00 95.62 293 ASP A N 1
ATOM 2354 C CA . ASP A 1 293 ? 15.888 -4.160 -17.626 1.00 95.62 293 ASP A CA 1
ATOM 2355 C C . ASP A 1 293 ? 15.873 -4.520 -16.136 1.00 95.62 293 ASP A C 1
ATOM 2357 O O . ASP A 1 293 ? 15.289 -5.519 -15.720 1.00 95.62 293 ASP A O 1
ATOM 2361 N N . GLN A 1 294 ? 16.384 -3.613 -15.304 1.00 93.06 294 GLN A N 1
ATOM 2362 C CA . GLN A 1 294 ? 16.396 -3.752 -13.853 1.00 93.06 294 GLN A CA 1
ATOM 2363 C C . GLN A 1 294 ? 14.984 -3.853 -13.240 1.00 93.06 294 GLN A C 1
ATOM 2365 O O . GLN A 1 294 ? 14.774 -4.586 -12.272 1.00 93.06 294 GLN A O 1
ATOM 2370 N N . LEU A 1 295 ? 14.005 -3.134 -13.799 1.00 94.38 295 LEU A N 1
ATOM 2371 C CA . LEU A 1 295 ? 12.601 -3.160 -13.375 1.00 94.38 295 LEU A CA 1
ATOM 2372 C C . LEU A 1 295 ? 11.763 -4.235 -14.091 1.00 94.38 295 LEU A C 1
ATOM 2374 O O . LEU A 1 295 ? 10.547 -4.293 -13.875 1.00 94.38 295 LEU A O 1
ATOM 2378 N N . LEU A 1 296 ? 12.381 -5.083 -14.921 1.00 95.44 296 LEU A N 1
ATOM 2379 C CA . LEU A 1 296 ? 11.720 -6.115 -15.728 1.00 95.44 296 LEU A CA 1
ATOM 2380 C C . LEU A 1 296 ? 10.551 -5.553 -16.561 1.00 95.44 296 LEU A C 1
ATOM 2382 O O . LEU A 1 296 ? 9.419 -6.038 -16.488 1.00 95.44 296 LEU A O 1
ATOM 2386 N N . LEU A 1 297 ? 10.825 -4.474 -17.296 1.00 96.38 297 LEU A N 1
ATOM 2387 C CA . LEU A 1 297 ? 9.907 -3.786 -18.205 1.00 96.38 297 LEU A CA 1
ATOM 2388 C C . LEU A 1 297 ? 10.296 -4.070 -19.666 1.00 96.38 297 LEU A C 1
ATOM 2390 O O . LEU A 1 297 ? 10.776 -3.180 -20.368 1.00 96.38 297 LEU A O 1
ATOM 2394 N N . ASP A 1 298 ? 10.070 -5.301 -20.128 1.00 95.56 298 ASP A N 1
ATOM 2395 C CA . ASP A 1 298 ? 10.558 -5.803 -21.427 1.00 95.56 298 ASP A CA 1
ATOM 2396 C C . ASP A 1 298 ? 10.165 -4.915 -22.627 1.00 95.56 298 ASP A C 1
ATOM 2398 O O . ASP A 1 298 ? 10.994 -4.611 -23.487 1.00 95.56 298 ASP A O 1
ATOM 2402 N N . ASP A 1 299 ? 8.920 -4.427 -22.663 1.00 96.31 299 ASP A N 1
ATOM 2403 C CA . ASP A 1 299 ? 8.439 -3.545 -23.738 1.00 96.31 299 ASP A CA 1
ATOM 2404 C C . ASP A 1 299 ? 9.172 -2.192 -23.750 1.00 96.31 299 ASP A C 1
ATOM 2406 O O . ASP A 1 299 ? 9.425 -1.621 -24.814 1.00 96.31 299 ASP A O 1
ATOM 2410 N N . LEU A 1 300 ? 9.521 -1.665 -22.571 1.00 96.44 300 LEU A N 1
ATOM 2411 C CA . LEU A 1 300 ? 10.275 -0.418 -22.449 1.00 96.44 300 LEU A CA 1
ATOM 2412 C C . LEU A 1 300 ? 11.746 -0.633 -22.822 1.00 96.44 300 LEU A C 1
ATOM 2414 O O . LEU A 1 300 ? 12.324 0.232 -23.478 1.00 96.44 300 LEU A O 1
ATOM 2418 N N . CYS A 1 301 ? 12.331 -1.788 -22.478 1.00 96.12 301 CYS A N 1
ATOM 2419 C CA . CYS A 1 301 ? 13.657 -2.184 -22.959 1.00 96.12 301 CYS A CA 1
ATOM 2420 C C . CYS A 1 301 ? 13.699 -2.205 -24.486 1.00 96.12 301 CYS A C 1
ATOM 2422 O O . CYS A 1 301 ? 14.594 -1.607 -25.080 1.00 96.12 301 CYS A O 1
ATOM 2424 N N . ALA A 1 302 ? 12.716 -2.843 -25.128 1.00 95.94 302 ALA A N 1
ATOM 2425 C CA . ALA A 1 302 ? 12.636 -2.905 -26.584 1.00 95.94 302 ALA A CA 1
ATOM 2426 C C . ALA A 1 302 ? 12.540 -1.500 -27.206 1.00 95.94 302 ALA A C 1
ATOM 2428 O O . ALA A 1 302 ? 13.317 -1.172 -28.099 1.00 95.94 302 ALA A O 1
ATOM 2429 N N . GLN A 1 303 ? 11.668 -0.633 -26.679 1.00 95.81 303 GLN A N 1
ATOM 2430 C CA . GLN A 1 303 ? 11.523 0.747 -27.166 1.00 95.81 303 GLN A CA 1
ATOM 2431 C C . GLN A 1 303 ? 12.799 1.581 -26.973 1.00 95.81 303 GLN A C 1
ATOM 2433 O O . GLN A 1 303 ? 13.190 2.336 -27.863 1.00 95.81 303 GLN A O 1
ATOM 2438 N N . ALA A 1 304 ? 13.475 1.439 -25.831 1.00 95.94 304 ALA A N 1
ATOM 2439 C CA . ALA A 1 304 ? 14.742 2.120 -25.573 1.00 95.94 304 ALA A CA 1
ATOM 2440 C C . ALA A 1 304 ? 15.860 1.620 -26.498 1.00 95.94 304 ALA A C 1
ATOM 2442 O O . ALA A 1 304 ? 16.658 2.415 -26.996 1.00 95.94 304 ALA A O 1
ATOM 2443 N N . PHE A 1 305 ? 15.883 0.318 -26.789 1.00 95.31 305 PHE A N 1
ATOM 2444 C CA . PHE A 1 305 ? 16.819 -0.273 -27.739 1.00 95.31 305 PHE A CA 1
ATOM 2445 C C . PHE A 1 305 ? 16.577 0.203 -29.170 1.00 95.31 305 PHE A C 1
ATOM 2447 O O . PHE A 1 305 ? 17.532 0.496 -29.878 1.00 95.31 305 PHE A O 1
ATOM 2454 N N . GLU A 1 306 ? 15.322 0.337 -29.597 1.00 94.56 306 GLU A N 1
ATOM 2455 C CA . GLU A 1 306 ? 14.981 0.883 -30.917 1.00 94.56 306 GLU A CA 1
ATOM 2456 C C . GLU A 1 306 ? 15.369 2.360 -31.066 1.00 94.56 306 GLU A C 1
ATOM 2458 O O . GLU A 1 306 ? 15.724 2.801 -32.160 1.00 94.56 306 GLU A O 1
ATOM 2463 N N . ALA A 1 307 ? 15.347 3.124 -29.970 1.00 93.19 307 ALA A N 1
ATOM 2464 C CA . ALA A 1 307 ? 15.776 4.520 -29.953 1.00 93.19 307 ALA A CA 1
ATOM 2465 C C . ALA A 1 307 ? 17.303 4.689 -29.864 1.00 93.19 307 ALA A C 1
ATOM 2467 O O . ALA A 1 307 ? 17.844 5.691 -30.337 1.00 93.19 307 ALA A O 1
ATOM 2468 N N . PHE A 1 308 ? 18.017 3.711 -29.299 1.00 92.88 308 PHE A N 1
ATOM 2469 C CA . PHE A 1 308 ? 19.469 3.754 -29.116 1.00 92.88 308 PHE A CA 1
ATOM 2470 C C . PHE A 1 308 ? 20.269 4.042 -30.408 1.00 92.88 308 PHE A C 1
ATOM 2472 O O . PHE A 1 308 ? 21.156 4.899 -30.357 1.00 92.88 308 PHE A O 1
ATOM 2479 N N . PRO A 1 309 ? 19.961 3.450 -31.582 1.00 91.88 309 PRO A N 1
ATOM 2480 C CA . PRO A 1 309 ? 20.644 3.752 -32.839 1.00 91.88 309 PRO A CA 1
ATOM 2481 C C . PRO A 1 309 ? 20.669 5.234 -33.214 1.00 91.88 309 PRO A C 1
ATOM 2483 O O . PRO A 1 309 ? 21.656 5.693 -33.782 1.00 91.88 309 PRO A O 1
ATOM 2486 N N . ALA A 1 310 ? 19.620 5.994 -32.882 1.00 89.62 310 ALA A N 1
ATOM 2487 C CA . ALA A 1 310 ? 19.548 7.424 -33.183 1.00 89.62 310 ALA A CA 1
ATOM 2488 C C . ALA A 1 310 ? 20.560 8.251 -32.369 1.00 89.62 310 ALA A C 1
ATOM 2490 O O . ALA A 1 310 ? 20.942 9.343 -32.784 1.00 89.62 310 ALA A O 1
ATOM 2491 N N . SER A 1 311 ? 21.023 7.720 -31.233 1.00 88.56 311 SER A N 1
ATOM 2492 C CA . SER A 1 311 ? 22.067 8.337 -30.408 1.00 88.56 311 SER A CA 1
ATOM 2493 C C . SER A 1 311 ? 23.490 8.002 -30.882 1.00 88.56 311 SER A C 1
ATOM 2495 O O . SER A 1 311 ? 24.454 8.672 -30.492 1.00 88.56 311 SER A O 1
ATOM 2497 N N . LEU A 1 312 ? 23.649 6.977 -31.730 1.00 90.56 312 LEU A N 1
ATOM 2498 C CA . LEU A 1 312 ? 24.953 6.560 -32.231 1.00 90.56 312 LEU A CA 1
ATOM 2499 C C . LEU A 1 312 ? 25.397 7.412 -33.416 1.00 90.56 312 LEU A C 1
ATOM 2501 O O . LEU A 1 312 ? 24.692 7.622 -34.398 1.00 90.56 312 LEU A O 1
ATOM 2505 N N . THR A 1 313 ? 26.646 7.845 -33.345 1.00 89.69 313 THR A N 1
ATOM 2506 C CA . THR A 1 313 ? 27.345 8.548 -34.409 1.00 89.69 313 THR A CA 1
ATOM 2507 C C . THR A 1 313 ? 28.666 7.840 -34.698 1.00 89.69 313 THR A C 1
ATOM 2509 O O . THR A 1 313 ? 29.237 7.181 -33.820 1.00 89.69 313 THR A O 1
ATOM 2512 N N . PRO A 1 314 ? 29.235 8.001 -35.904 1.00 88.31 314 PRO A N 1
ATOM 2513 C CA . PRO A 1 314 ? 30.543 7.429 -36.218 1.00 88.31 314 PRO A CA 1
ATOM 2514 C C . PRO A 1 314 ? 31.660 7.874 -35.258 1.00 88.31 314 PRO A C 1
ATOM 2516 O O . PRO A 1 314 ? 32.655 7.171 -35.115 1.00 88.31 314 PRO A O 1
ATOM 2519 N N . SER A 1 315 ? 31.514 9.030 -34.598 1.00 88.81 315 SER A N 1
ATOM 2520 C CA . SER A 1 315 ? 32.493 9.543 -33.636 1.00 88.81 315 SER A CA 1
ATOM 2521 C C . SER A 1 315 ? 32.313 8.995 -32.219 1.00 88.81 315 SER A C 1
ATOM 2523 O O . SER A 1 315 ? 33.290 8.963 -31.472 1.00 88.81 315 SER A O 1
ATOM 2525 N N . ASN A 1 316 ? 31.111 8.549 -31.830 1.00 90.56 316 ASN A N 1
ATOM 2526 C CA . ASN A 1 316 ? 30.853 8.029 -30.484 1.00 90.56 316 ASN A CA 1
ATOM 2527 C C . ASN A 1 316 ? 30.776 6.492 -30.410 1.00 90.56 316 ASN A C 1
ATOM 2529 O O . ASN A 1 316 ? 30.970 5.955 -29.321 1.00 90.56 316 ASN A O 1
ATOM 2533 N N . VAL A 1 317 ? 30.586 5.786 -31.534 1.00 91.62 317 VAL A N 1
ATOM 2534 C CA . VAL A 1 317 ? 30.348 4.330 -31.544 1.00 91.62 317 VAL A CA 1
ATOM 2535 C C . VAL A 1 317 ? 31.460 3.524 -30.873 1.00 91.62 317 VAL A C 1
ATOM 2537 O O . VAL A 1 317 ? 31.167 2.588 -30.141 1.00 91.62 317 VAL A O 1
ATOM 2540 N N . VAL A 1 318 ? 32.733 3.898 -31.052 1.00 90.31 318 VAL A N 1
ATOM 2541 C CA . VAL A 1 318 ? 33.856 3.186 -30.413 1.00 90.31 318 VAL A CA 1
ATOM 2542 C C . VAL A 1 318 ? 33.780 3.332 -28.894 1.00 90.31 318 VAL A C 1
ATOM 2544 O O . VAL A 1 318 ? 33.946 2.358 -28.168 1.00 90.31 318 VAL A O 1
ATOM 2547 N N . ARG A 1 319 ? 33.464 4.536 -28.403 1.00 90.56 319 ARG A N 1
ATOM 2548 C CA . ARG A 1 319 ? 33.271 4.782 -26.969 1.00 90.56 319 ARG A CA 1
ATOM 2549 C C . ARG A 1 319 ? 32.076 3.991 -26.433 1.00 90.56 319 ARG A C 1
ATOM 2551 O O . ARG A 1 319 ? 32.186 3.425 -25.354 1.00 90.56 319 ARG A O 1
ATOM 2558 N N . SER A 1 320 ? 30.974 3.933 -27.180 1.00 89.50 320 SER A N 1
ATOM 2559 C CA . SER A 1 320 ? 29.782 3.161 -26.806 1.00 89.50 320 SER A CA 1
ATOM 2560 C C . SER A 1 320 ? 30.031 1.651 -26.825 1.00 89.50 320 SER A C 1
ATOM 2562 O O . SER A 1 320 ? 29.540 0.943 -25.955 1.00 89.50 320 SER A O 1
ATOM 2564 N N . LEU A 1 321 ? 30.839 1.142 -27.760 1.00 91.12 321 LEU A N 1
ATOM 2565 C CA . LEU A 1 321 ? 31.197 -0.277 -27.846 1.00 91.12 321 LEU A CA 1
ATOM 2566 C C . LEU A 1 321 ? 31.988 -0.756 -26.619 1.00 91.12 321 LEU A C 1
ATOM 2568 O O . LEU A 1 321 ? 31.811 -1.888 -26.178 1.00 91.12 321 LEU A O 1
ATOM 2572 N N . PHE A 1 322 ? 32.843 0.106 -26.068 1.00 91.12 322 PHE A N 1
ATOM 2573 C CA . PHE A 1 322 ? 33.626 -0.173 -24.861 1.00 91.12 322 PHE A CA 1
ATOM 2574 C C . PHE A 1 322 ? 33.013 0.424 -23.586 1.00 91.12 322 PHE A C 1
ATOM 2576 O O . PHE A 1 322 ? 33.666 0.441 -22.542 1.00 91.12 322 PHE A O 1
ATOM 2583 N N . SER A 1 323 ? 31.782 0.939 -23.647 1.00 91.50 323 SER A N 1
ATOM 2584 C CA . SER A 1 323 ? 31.092 1.412 -22.450 1.00 91.50 323 SER A CA 1
ATOM 2585 C C . SER A 1 323 ? 30.633 0.227 -21.600 1.00 91.50 323 SER A C 1
ATOM 2587 O O . SER A 1 323 ? 30.472 -0.894 -22.090 1.00 91.50 323 SER A O 1
ATOM 2589 N N . THR A 1 324 ? 30.372 0.479 -20.316 1.00 91.12 324 THR A N 1
ATOM 2590 C CA . THR A 1 324 ? 29.790 -0.539 -19.428 1.00 91.12 324 THR A CA 1
ATOM 2591 C C . THR A 1 324 ? 28.472 -1.079 -19.981 1.00 91.12 324 THR A C 1
ATOM 2593 O O . THR A 1 324 ? 28.190 -2.254 -19.827 1.00 91.12 324 THR A O 1
ATOM 2596 N N . PHE A 1 325 ? 27.723 -0.272 -20.736 1.00 90.69 325 PHE A N 1
ATOM 2597 C CA . PHE A 1 325 ? 26.459 -0.675 -21.346 1.00 90.69 325 PHE A CA 1
ATOM 2598 C C . PHE A 1 325 ? 26.620 -1.834 -22.325 1.00 90.69 325 PHE A C 1
ATOM 2600 O O . PHE A 1 325 ? 25.940 -2.846 -22.214 1.00 90.69 325 PHE A O 1
ATOM 2607 N N . SER A 1 326 ? 27.570 -1.729 -23.252 1.00 90.88 326 SER A N 1
ATOM 2608 C CA . SER A 1 326 ? 27.848 -2.816 -24.194 1.00 90.88 326 SER A CA 1
ATOM 2609 C C . SER A 1 326 ? 28.459 -4.037 -23.493 1.00 90.88 326 SER A C 1
ATOM 2611 O O . SER A 1 326 ? 28.296 -5.165 -23.952 1.00 90.88 326 SER A O 1
ATOM 2613 N N . CYS A 1 327 ? 29.158 -3.852 -22.371 1.00 90.75 327 CYS A N 1
ATOM 2614 C CA . CYS A 1 327 ? 29.650 -4.978 -21.575 1.00 90.75 327 CYS A CA 1
ATOM 2615 C C . CYS A 1 327 ? 28.509 -5.742 -20.889 1.00 90.75 327 CYS A C 1
ATOM 2617 O O . CYS A 1 327 ? 28.518 -6.973 -20.904 1.00 90.75 327 CYS A O 1
ATOM 2619 N N . ASP A 1 328 ? 27.541 -5.014 -20.331 1.00 92.19 328 ASP A N 1
ATOM 2620 C CA . ASP A 1 328 ? 26.426 -5.565 -19.558 1.00 92.19 328 ASP A CA 1
ATOM 2621 C C . ASP A 1 328 ? 25.353 -6.187 -20.476 1.00 92.19 328 ASP A C 1
ATOM 2623 O O . ASP A 1 328 ? 24.758 -7.211 -20.140 1.00 92.19 328 ASP A O 1
ATOM 2627 N N . PHE A 1 329 ? 25.151 -5.628 -21.677 1.00 94.69 329 PHE A N 1
ATOM 2628 C CA . PHE A 1 329 ? 24.079 -6.028 -22.593 1.00 94.69 329 PHE A CA 1
ATOM 2629 C C . PHE A 1 329 ? 24.618 -6.508 -23.945 1.00 94.69 329 PHE A C 1
ATOM 2631 O O . PHE A 1 329 ? 24.934 -5.727 -24.845 1.00 94.69 329 PHE A O 1
ATOM 2638 N N . THR A 1 330 ? 24.652 -7.833 -24.127 1.00 94.19 330 THR A N 1
ATOM 2639 C CA . THR A 1 330 ? 25.116 -8.473 -25.376 1.00 94.19 330 THR A CA 1
ATOM 2640 C C . THR A 1 330 ? 24.394 -7.966 -26.639 1.00 94.19 330 THR A C 1
ATOM 2642 O O . THR A 1 330 ? 25.095 -7.662 -27.604 1.00 94.19 330 THR A O 1
ATOM 2645 N N . PRO A 1 331 ? 23.056 -7.772 -26.659 1.00 93.00 331 PRO A N 1
ATOM 2646 C CA . PRO A 1 331 ? 22.367 -7.234 -27.839 1.00 93.00 331 PRO A CA 1
ATOM 2647 C C . PRO A 1 331 ? 22.867 -5.846 -28.264 1.00 93.00 331 PRO A C 1
ATOM 2649 O O . PRO A 1 331 ? 23.000 -5.564 -29.454 1.00 93.00 331 PRO A O 1
ATOM 2652 N N . VAL A 1 332 ? 23.199 -4.989 -27.293 1.00 93.06 332 VAL A N 1
ATOM 2653 C CA . VAL A 1 332 ? 23.754 -3.650 -27.538 1.00 93.06 332 VAL A CA 1
ATOM 2654 C C . VAL A 1 332 ? 25.159 -3.752 -28.116 1.00 93.06 332 VAL A C 1
ATOM 2656 O O . VAL A 1 332 ? 25.474 -3.076 -29.095 1.00 93.06 332 VAL A O 1
ATOM 2659 N N . ARG A 1 333 ? 25.999 -4.627 -27.555 1.00 94.06 333 ARG A N 1
ATOM 2660 C CA . ARG A 1 333 ? 27.353 -4.867 -28.064 1.00 94.06 333 ARG A CA 1
ATOM 2661 C C . ARG A 1 333 ? 27.339 -5.317 -29.514 1.00 94.06 333 ARG A C 1
ATOM 2663 O O . ARG A 1 333 ? 28.063 -4.754 -30.332 1.00 94.06 333 ARG A O 1
ATOM 2670 N N . ASP A 1 334 ? 26.519 -6.313 -29.826 1.00 95.06 334 ASP A N 1
ATOM 2671 C CA . ASP A 1 334 ? 26.445 -6.895 -31.163 1.00 95.06 334 ASP A CA 1
ATOM 2672 C C . ASP A 1 334 ? 25.956 -5.848 -32.176 1.00 95.06 334 ASP A C 1
ATOM 2674 O O . ASP A 1 334 ? 26.519 -5.725 -33.268 1.00 95.06 334 ASP A O 1
ATOM 2678 N N . PHE A 1 335 ? 24.995 -5.008 -31.775 1.00 94.25 335 PHE A N 1
ATOM 2679 C CA . PHE A 1 335 ? 24.554 -3.864 -32.567 1.00 94.25 335 PHE A CA 1
ATOM 2680 C C . PHE A 1 335 ? 25.679 -2.842 -32.802 1.00 94.25 335 PHE A C 1
ATOM 2682 O O . PHE A 1 335 ? 25.919 -2.442 -33.942 1.00 94.25 335 PHE A O 1
ATOM 2689 N N . CYS A 1 336 ? 26.415 -2.454 -31.756 1.00 92.12 336 CYS A N 1
ATOM 2690 C CA . CYS A 1 336 ? 27.549 -1.531 -31.859 1.00 92.12 336 CYS A CA 1
ATOM 2691 C C . CYS A 1 336 ? 28.659 -2.073 -32.776 1.00 92.12 336 CYS A C 1
ATOM 2693 O O . CYS A 1 336 ? 29.195 -1.319 -33.590 1.00 92.12 336 CYS A O 1
ATOM 2695 N N . ILE A 1 337 ? 28.986 -3.372 -32.691 1.00 93.75 337 ILE A N 1
ATOM 2696 C CA . ILE A 1 337 ? 29.959 -4.030 -33.582 1.00 93.75 337 ILE A CA 1
ATOM 2697 C C . ILE A 1 337 ? 29.476 -3.949 -35.029 1.00 93.75 337 ILE A C 1
ATOM 2699 O O . ILE A 1 337 ? 30.226 -3.521 -35.907 1.00 93.75 337 ILE A O 1
ATOM 2703 N N . HIS A 1 338 ? 28.220 -4.318 -35.285 1.00 93.50 338 HIS A N 1
ATOM 2704 C CA . HIS A 1 338 ? 27.650 -4.287 -36.629 1.00 93.50 338 HIS A CA 1
ATOM 2705 C C . HIS A 1 338 ? 27.628 -2.866 -37.211 1.00 93.50 338 HIS A C 1
ATOM 2707 O O . HIS A 1 338 ? 28.007 -2.654 -38.368 1.00 93.50 338 HIS A O 1
ATOM 2713 N N . PHE A 1 339 ? 27.231 -1.875 -36.407 1.00 91.75 339 PHE A N 1
ATOM 2714 C CA . PHE A 1 339 ? 27.238 -0.469 -36.800 1.00 91.75 339 PHE A CA 1
ATOM 2715 C C . PHE A 1 339 ? 28.655 0.011 -37.128 1.00 91.75 339 PHE A C 1
ATOM 2717 O O . PHE A 1 339 ? 28.854 0.652 -38.163 1.00 91.75 339 PHE A O 1
ATOM 2724 N N . TYR A 1 340 ? 29.639 -0.332 -36.287 1.00 90.06 340 TYR A N 1
ATOM 2725 C CA . TYR A 1 340 ? 31.043 0.020 -36.490 1.00 90.06 340 TYR A CA 1
ATOM 2726 C C . TYR A 1 340 ? 31.617 -0.604 -37.763 1.00 90.06 340 TYR A C 1
ATOM 2728 O O . TYR A 1 340 ? 32.261 0.099 -38.532 1.00 90.06 340 TYR A O 1
ATOM 2736 N N . VAL A 1 341 ? 31.355 -1.885 -38.037 1.00 91.06 341 VAL A N 1
ATOM 2737 C CA . VAL A 1 341 ? 31.811 -2.541 -39.275 1.00 91.06 341 VAL A CA 1
ATOM 2738 C C . VAL A 1 341 ? 31.166 -1.889 -40.501 1.00 91.06 341 VAL A C 1
ATOM 2740 O O . VAL A 1 341 ? 31.863 -1.551 -41.454 1.00 91.06 341 VAL A O 1
ATOM 2743 N N . SER A 1 342 ? 29.857 -1.632 -40.456 1.00 89.06 342 SER A N 1
ATOM 2744 C CA . SER A 1 342 ? 29.108 -1.076 -41.593 1.00 89.06 342 SER A CA 1
ATOM 2745 C C . SER A 1 342 ? 29.512 0.362 -41.950 1.00 89.06 342 SER A C 1
ATOM 2747 O O . SER A 1 342 ? 29.518 0.721 -43.124 1.00 89.06 342 SER A O 1
ATOM 2749 N N . HIS A 1 343 ? 29.869 1.189 -40.959 1.00 83.69 343 HIS A N 1
ATOM 2750 C CA . HIS A 1 343 ? 30.225 2.603 -41.166 1.00 83.69 343 HIS A CA 1
ATOM 2751 C C . HIS A 1 343 ? 31.739 2.874 -41.113 1.00 83.69 343 HIS A C 1
ATOM 2753 O O . HIS A 1 343 ? 32.202 3.894 -41.623 1.00 83.69 343 HIS A O 1
ATOM 2759 N N . GLY A 1 344 ? 32.522 1.984 -40.500 1.00 65.56 344 GLY A N 1
ATOM 2760 C CA . GLY A 1 344 ? 33.971 2.112 -40.316 1.00 65.56 344 GLY A CA 1
ATOM 2761 C C . GLY A 1 344 ? 34.787 1.715 -41.546 1.00 65.56 344 GLY A C 1
ATOM 2762 O O . GLY A 1 344 ? 35.844 2.297 -41.788 1.00 65.56 344 GLY A O 1
ATOM 2763 N N . SER A 1 345 ? 34.278 0.808 -42.388 1.00 56.22 345 SER A N 1
ATOM 2764 C CA . SER A 1 345 ? 34.937 0.417 -43.645 1.00 56.22 345 SER A CA 1
ATOM 2765 C C . SER A 1 345 ? 35.047 1.545 -44.684 1.00 56.22 345 SER A C 1
ATOM 2767 O O . SER A 1 345 ? 35.772 1.391 -45.660 1.00 56.22 345 SER A O 1
ATOM 2769 N N . LEU A 1 346 ? 34.387 2.690 -44.474 1.00 51.19 346 LEU A N 1
ATOM 2770 C CA . LEU A 1 346 ? 34.439 3.850 -45.372 1.00 51.19 346 LEU A CA 1
ATOM 2771 C C . LEU A 1 346 ? 35.575 4.847 -45.073 1.00 51.19 346 LEU A C 1
ATOM 2773 O O . LEU A 1 346 ? 35.743 5.785 -45.841 1.00 51.19 346 LEU A O 1
ATOM 2777 N N . LYS A 1 347 ? 36.360 4.675 -43.995 1.00 51.91 347 LYS A N 1
ATOM 2778 C CA . LYS A 1 347 ? 37.405 5.649 -43.593 1.00 51.91 347 LYS A CA 1
ATOM 2779 C C . LYS A 1 347 ? 38.837 5.113 -43.500 1.00 51.91 347 LYS A C 1
ATOM 2781 O O . LYS A 1 347 ? 39.722 5.853 -43.098 1.00 51.91 347 LYS A O 1
ATOM 2786 N N . LEU A 1 348 ? 39.086 3.851 -43.854 1.00 46.75 348 LEU A N 1
ATOM 2787 C CA . LEU A 1 348 ? 40.446 3.278 -43.897 1.00 46.75 348 LEU A CA 1
ATOM 2788 C C . LEU A 1 348 ? 41.052 3.250 -45.318 1.00 46.75 348 LEU A C 1
ATOM 2790 O O . LEU A 1 348 ? 42.080 2.611 -45.527 1.00 46.75 348 LEU A O 1
ATOM 2794 N N . LEU A 1 349 ? 40.418 3.923 -46.288 1.00 43.44 349 LEU A N 1
ATOM 2795 C CA . LEU A 1 349 ? 40.855 4.014 -47.692 1.00 43.44 349 LEU A CA 1
ATOM 2796 C C . LEU A 1 349 ? 41.063 5.457 -48.201 1.00 43.44 349 LEU A C 1
ATOM 2798 O O . LEU A 1 349 ? 41.306 5.642 -49.391 1.00 43.44 349 LEU A O 1
ATOM 2802 N N . GLU A 1 350 ? 41.030 6.451 -47.314 1.00 36.66 350 GLU A N 1
ATOM 2803 C CA . GLU A 1 350 ? 41.518 7.823 -47.548 1.00 36.66 350 GLU A CA 1
ATOM 2804 C C . GLU A 1 350 ? 42.577 8.155 -46.496 1.00 36.66 350 GLU A C 1
ATOM 2806 O O . GLU A 1 350 ? 43.547 8.866 -46.847 1.00 36.66 350 GLU A O 1
#

Foldseek 3Di:
DDWDKWKWKWKWKDDPVCNPDTDDTDTDDTPDDDDPPPDPFDWDWDADVVVTKIKIKGDPPPPPPPDPDDDDPPVPPPPVDFFKKWKWKFWPDDDPPDPDPGDTQDTFIWDWDWDPPPPDPDTITMTMGGCVSVVVVCVPDPDDTTMMIIMIITTGDPVVVVVVVVVVVVVVVVVVVVVVVVVVVCVVVVCLVPDQFQEWEAEPPVRDIDTHHLVLLLVQFVLSVCCVPVVDDDPAFHADPPTRYTYGYCPDPCVVVLVVQVRVCSVPVDHDQDDPDPVDDRRQLLSNLVVCVVRVRVSSVVVSVVCNVVVDDLVCLVVQLPDVSCVVDVVSNVVSVVVCVVPVVVPPPD

Secondary structure (DSSP, 8-state):
-----EEEEEEEEE-GGGTTS----PPBPP-S--SS-TT---EEEEEEETTEEEEEEE------TT--S-------SS-SS-EEEEEEEEE--S-TT--PPPPEEEEEEEEEEEE--TT-S--EEEEEEE-HHHHHHHHT--SSPEEEEEEEEEEE-HHHHHHHHHHHHHHHHHHHHHHHHHHHHHHHHHHHHH-S--EEEEEETTTEEEEE-HHHHHHH-HHHHHHHHH-PPBTTBEEETTTEEEEEE--STTHHHHHHHHHHHHHHS---SS-S-TTS-PPPHHHHHHHHHHTT-HHHHHHHHHHHHHH--TTTHHHHHTSHHHHH-HHHHHHHHHHHHHHHTTSS--

Organism: NCBI:txid269621

InterPro domains:
  IPR000210 BTB/POZ domain [PS50097] (197-275)
  IPR011333 SKP1/BTB/POZ domain superfamily [G3DSA:3.30.710.10] (168-343)
  IPR011333 SKP1/BTB/POZ domain superfamily [SSF54695] (185-304)

Radius of gyration: 48.07 Å; chains: 1; bounding box: 111×49×128 Å